Protein AF-A0A0Q5LD13-F1 (afdb_monomer)

Nearest PDB structures (foldseek):
  7woi-assembly2_B  TM=2.933E-01  e=2.209E+00  Corynebacterium glutamicum ATCC 14067
  8voj-assembly1_A  TM=5.655E-01  e=8.500E+00  Homo sapiens
  7to4-assembly1_A  TM=3.061E-01  e=2.209E+00  Severe acute respiratory syndrome coronavirus 2
  8t1o-assembly1_M  TM=1.641E-01  e=1.230E+00  Mus musculus

pLDDT: mean 70.23, std 19.5, range [34.66, 96.56]

Sequence (179 aa):
MPSDRTTRAGLLVGLACLGVVAAGAVLLALRSIGGPVVACPAVAWGTTVVVEVTGAVERVAVVELVPVGAAASSPLPWQGQVDDRSTADGPDIGPWLWPGPAERAPDGTWVISSWGGSSSPDGSFPDEVDVRAWSDGGDVGPILAASRTAGLRFERVGGDAVCGGPGEARVALEVPPAA

Secondary structure (DSSP, 8-state):
----SSSSHHHHHHHHHHHHHHHHHHHHHHHTS------------EEEEEEEEEESGGG--EEEEEETTS---SPPP-----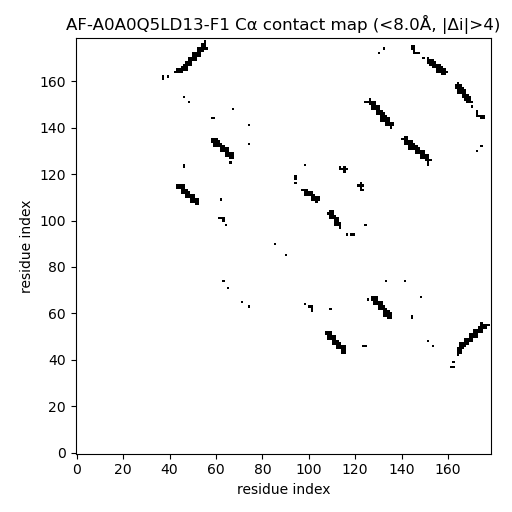-TT--SS-----TT-PSPPPEE-TTS-EEEEEE--TTSSS----SEEEEEEEE--GGG--EEEEEEEEE--PEE-SSBTTTB--EEEEEEEEEPPP-

Solvent-accessible surface area (backbone atoms only — not comparable to full-atom values): 11176 Å² total; per-residue (Å²): 140,85,90,90,79,76,78,69,66,62,60,60,55,57,55,55,57,52,53,55,54,54,52,52,54,52,56,53,56,59,57,72,76,60,69,86,80,81,76,61,74,90,67,77,59,34,39,35,38,39,37,42,57,38,76,45,50,91,52,55,71,45,55,51,70,40,56,68,91,54,84,84,65,78,76,77,80,79,76,67,76,78,61,92,75,61,51,100,68,57,82,85,74,54,101,74,57,78,64,37,75,54,42,77,44,98,87,61,32,33,39,31,48,36,71,54,52,99,82,47,102,70,56,62,80,64,62,40,29,34,40,36,32,26,19,75,46,66,95,80,37,76,37,83,60,33,75,47,78,45,72,56,60,70,42,77,79,45,75,46,96,87,64,44,53,27,32,41,20,76,44,82,45,68,28,66,73,89,130

Structure (mmCIF, N/CA/C/O backbone):
data_AF-A0A0Q5LD13-F1
#
_entry.id   AF-A0A0Q5LD13-F1
#
loop_
_atom_site.group_PDB
_atom_site.id
_atom_site.type_symbol
_atom_site.label_atom_id
_atom_site.label_alt_id
_atom_site.label_comp_id
_atom_site.label_asym_id
_atom_site.label_entity_id
_atom_site.label_seq_id
_atom_site.pdbx_PDB_ins_code
_atom_site.Cartn_x
_atom_site.Cartn_y
_atom_site.Cartn_z
_atom_site.occupancy
_atom_site.B_iso_or_equiv
_atom_site.auth_seq_id
_atom_site.auth_comp_id
_atom_site.auth_asym_id
_atom_site.auth_atom_id
_atom_site.pdbx_PDB_model_num
ATOM 1 N N . MET A 1 1 ? 60.832 3.839 -85.490 1.00 43.62 1 MET A N 1
ATOM 2 C CA . MET A 1 1 ? 60.682 4.444 -84.152 1.00 43.62 1 MET A CA 1
ATOM 3 C C . MET A 1 1 ? 59.417 3.890 -83.510 1.00 43.62 1 MET A C 1
ATOM 5 O O . MET A 1 1 ? 58.337 4.316 -83.900 1.00 43.62 1 MET A O 1
ATOM 9 N N . PRO A 1 2 ? 59.516 2.881 -82.631 1.00 49.34 2 PRO A N 1
ATOM 10 C CA . PRO A 1 2 ? 58.412 2.449 -81.786 1.00 49.34 2 PRO A CA 1
ATOM 11 C C . PRO A 1 2 ? 58.523 3.077 -80.383 1.00 49.34 2 PRO A C 1
ATOM 13 O O . PRO A 1 2 ? 59.578 3.582 -80.014 1.00 49.34 2 PRO A O 1
ATOM 16 N N . SER A 1 3 ? 57.450 2.931 -79.607 1.00 51.12 3 SER A N 1
ATOM 17 C CA . SER A 1 3 ? 57.336 3.112 -78.149 1.00 51.12 3 SER A CA 1
ATOM 18 C C . SER A 1 3 ? 56.609 4.369 -77.672 1.00 51.12 3 SER A C 1
ATOM 20 O O . SER A 1 3 ? 57.064 5.488 -77.868 1.00 51.12 3 SER A O 1
ATOM 22 N N . ASP A 1 4 ? 55.456 4.103 -77.047 1.00 51.66 4 ASP A N 1
ATOM 23 C CA . ASP A 1 4 ? 54.963 4.665 -75.775 1.00 51.66 4 ASP A CA 1
ATOM 24 C C . ASP A 1 4 ? 53.458 4.939 -75.805 1.00 51.66 4 ASP A C 1
ATOM 26 O O . ASP A 1 4 ? 52.985 6.066 -75.935 1.00 51.66 4 ASP A O 1
ATOM 30 N N . ARG A 1 5 ? 52.666 3.870 -75.653 1.00 52.44 5 ARG A N 1
ATOM 31 C CA . ARG A 1 5 ? 51.235 3.978 -75.304 1.00 52.44 5 ARG A CA 1
ATOM 32 C C . ARG A 1 5 ? 50.798 3.095 -74.134 1.00 52.44 5 ARG A C 1
ATOM 34 O O . ARG A 1 5 ? 49.636 3.143 -73.748 1.00 52.44 5 ARG A O 1
ATOM 41 N N . THR A 1 6 ? 51.694 2.328 -73.522 1.00 54.53 6 THR A N 1
ATOM 42 C CA . THR A 1 6 ? 51.313 1.266 -72.575 1.00 54.53 6 THR A CA 1
ATOM 43 C C . THR A 1 6 ? 51.236 1.702 -71.107 1.00 54.53 6 THR A C 1
ATOM 45 O O . THR A 1 6 ? 50.710 0.961 -70.284 1.00 54.53 6 THR A O 1
ATOM 48 N N . THR A 1 7 ? 51.677 2.909 -70.747 1.00 52.78 7 THR A N 1
ATOM 49 C CA . THR A 1 7 ? 51.874 3.286 -69.330 1.00 52.78 7 THR A CA 1
ATOM 50 C C . THR A 1 7 ? 50.660 3.934 -68.652 1.00 52.78 7 THR A C 1
ATOM 52 O O . THR A 1 7 ? 50.640 4.067 -67.433 1.00 52.78 7 THR A O 1
ATOM 55 N N . ARG A 1 8 ? 49.618 4.335 -69.395 1.00 50.09 8 ARG A N 1
ATOM 56 C CA . ARG A 1 8 ? 48.460 5.052 -68.811 1.00 50.09 8 ARG A CA 1
ATOM 57 C C . ARG A 1 8 ? 47.319 4.149 -68.330 1.00 50.09 8 ARG A C 1
ATOM 59 O O . ARG A 1 8 ? 46.508 4.595 -67.526 1.00 50.09 8 ARG A O 1
ATOM 66 N N . ALA A 1 9 ? 47.267 2.890 -68.766 1.00 48.16 9 ALA A N 1
ATOM 67 C CA . ALA A 1 9 ? 46.187 1.971 -68.391 1.00 48.16 9 ALA A CA 1
ATOM 68 C C . ALA A 1 9 ? 46.338 1.397 -66.966 1.00 48.16 9 ALA A C 1
ATOM 70 O O . ALA A 1 9 ? 45.338 1.162 -66.296 1.00 48.16 9 ALA A O 1
ATOM 71 N N . GLY A 1 10 ? 47.568 1.226 -66.465 1.00 42.16 10 GLY A N 1
ATOM 72 C CA . GLY A 1 10 ? 47.809 0.652 -65.131 1.00 42.16 10 GLY A CA 1
ATOM 73 C C . GLY A 1 10 ? 47.454 1.583 -63.963 1.00 42.16 10 GLY A C 1
ATOM 74 O O . GLY A 1 10 ? 47.028 1.115 -62.910 1.00 42.16 10 GLY A O 1
ATOM 75 N N . LEU A 1 11 ? 47.571 2.903 -64.151 1.00 44.84 11 LEU A N 1
ATOM 76 C CA . LEU A 1 11 ? 47.363 3.880 -63.074 1.00 44.84 11 LEU A CA 1
ATOM 77 C C . LEU A 1 11 ? 45.875 4.066 -62.718 1.00 44.84 11 LEU A C 1
ATOM 79 O O . LEU A 1 11 ? 45.535 4.274 -61.556 1.00 44.84 11 LEU A O 1
ATOM 83 N N . LEU A 1 12 ? 44.980 3.953 -63.705 1.00 45.00 12 LEU A N 1
ATOM 84 C CA . LEU A 1 12 ? 43.535 4.117 -63.499 1.00 45.00 12 LEU A CA 1
ATOM 85 C C . LEU A 1 12 ? 42.895 2.903 -62.805 1.00 45.00 12 LEU A C 1
ATOM 87 O O . LEU A 1 12 ? 41.961 3.071 -62.025 1.00 45.00 12 LEU A O 1
ATOM 91 N N . VAL A 1 13 ? 43.428 1.695 -63.019 1.00 48.09 13 VAL A N 1
ATOM 92 C CA . VAL A 1 13 ? 42.934 0.470 -62.361 1.00 48.09 13 VAL A CA 1
ATOM 93 C C . VAL A 1 13 ? 43.368 0.411 -60.888 1.00 48.09 13 VAL A C 1
ATOM 95 O O . VAL A 1 13 ? 42.582 0.007 -60.034 1.00 48.09 13 VAL A O 1
ATOM 98 N N . GLY A 1 14 ? 44.574 0.889 -60.556 1.00 42.31 14 GLY A N 1
ATOM 99 C CA . GLY A 1 14 ? 45.054 0.951 -59.167 1.00 42.31 14 GLY A CA 1
ATOM 100 C C . GLY A 1 14 ? 44.259 1.916 -58.274 1.00 42.31 14 GLY A C 1
ATOM 101 O O . GLY A 1 14 ? 43.987 1.600 -57.116 1.00 42.31 14 GLY A O 1
ATOM 102 N N . LEU A 1 15 ? 43.825 3.060 -58.817 1.00 48.09 15 LEU A N 1
ATOM 103 C CA . LEU A 1 15 ? 43.019 4.053 -58.088 1.00 48.09 15 LEU A CA 1
ATOM 104 C C . LEU A 1 15 ? 41.576 3.588 -57.832 1.00 48.09 15 LEU A C 1
ATOM 106 O O . LEU A 1 15 ? 41.020 3.882 -56.774 1.00 48.09 15 LEU A O 1
ATOM 110 N N . ALA A 1 16 ? 40.987 2.818 -58.751 1.00 49.03 16 ALA A N 1
ATOM 111 C CA . ALA A 1 16 ? 39.644 2.267 -58.578 1.00 49.03 16 ALA A CA 1
ATOM 112 C C . ALA A 1 16 ? 39.588 1.190 -57.475 1.00 49.03 16 ALA A C 1
ATOM 114 O O . ALA A 1 16 ? 38.651 1.178 -56.677 1.00 49.03 16 ALA A O 1
ATOM 115 N N . CYS A 1 17 ? 40.608 0.332 -57.365 1.00 46.09 17 CYS A N 1
ATOM 116 C CA . CYS A 1 17 ? 40.662 -0.695 -56.318 1.00 46.09 17 CYS A CA 1
ATOM 117 C C . CYS A 1 17 ? 40.873 -0.110 -54.909 1.00 46.09 17 CYS A C 1
ATOM 119 O O . CYS A 1 17 ? 40.309 -0.631 -53.947 1.00 46.09 17 CYS A O 1
ATOM 121 N N . LEU A 1 18 ? 41.629 0.988 -54.768 1.00 47.66 18 LEU A N 1
ATOM 122 C CA . LEU A 1 18 ? 41.853 1.627 -53.463 1.00 47.66 18 LEU A CA 1
ATOM 123 C C . LEU A 1 18 ? 40.584 2.309 -52.914 1.00 47.66 18 LEU A C 1
ATOM 125 O O . LEU A 1 18 ? 40.318 2.246 -51.713 1.00 47.66 18 LEU A O 1
ATOM 129 N N . GLY A 1 19 ? 39.777 2.921 -53.789 1.00 49.12 19 GLY A N 1
ATOM 130 C CA . GLY A 1 19 ? 38.530 3.590 -53.403 1.00 49.12 19 GLY A CA 1
ATOM 131 C C . GLY A 1 19 ? 37.459 2.633 -52.866 1.00 49.12 19 GLY A C 1
ATOM 132 O O . GLY A 1 19 ? 36.764 2.961 -51.905 1.00 49.12 19 GLY A O 1
ATOM 133 N N . VAL A 1 20 ? 37.359 1.425 -53.432 1.00 55.38 20 VAL A N 1
ATOM 134 C CA . VAL A 1 20 ? 36.367 0.416 -53.015 1.00 55.38 20 VAL A CA 1
ATOM 135 C C . VAL A 1 20 ? 36.711 -0.188 -51.648 1.00 55.38 20 VAL A C 1
ATOM 137 O O . VAL A 1 20 ? 35.820 -0.386 -50.822 1.00 55.38 20 VAL A O 1
ATOM 140 N N . VAL A 1 21 ? 37.997 -0.420 -51.362 1.00 55.62 21 VAL A N 1
ATOM 141 C CA . VAL A 1 21 ? 38.442 -0.956 -50.061 1.00 55.62 21 VAL A CA 1
ATOM 142 C C . VAL A 1 21 ? 38.276 0.082 -48.945 1.00 55.62 21 VAL A C 1
ATOM 144 O O . VAL A 1 21 ? 37.800 -0.257 -47.861 1.00 55.62 21 VAL A O 1
ATOM 147 N N . ALA A 1 22 ? 38.587 1.355 -49.214 1.00 55.12 22 ALA A N 1
ATOM 148 C CA . ALA A 1 22 ? 38.390 2.435 -48.247 1.00 55.12 22 ALA A CA 1
ATOM 149 C C . ALA A 1 22 ? 36.899 2.668 -47.929 1.00 55.12 22 ALA A C 1
ATOM 151 O O . ALA A 1 22 ? 36.535 2.813 -46.762 1.00 55.12 22 ALA A O 1
ATOM 152 N N . ALA A 1 23 ? 36.018 2.627 -48.937 1.00 56.03 23 ALA A N 1
ATOM 153 C CA . ALA A 1 23 ? 34.573 2.753 -48.732 1.00 56.03 23 ALA A CA 1
ATOM 154 C C . ALA A 1 23 ? 33.980 1.565 -47.946 1.00 56.03 23 ALA A C 1
ATOM 156 O O . ALA A 1 23 ? 33.131 1.762 -47.076 1.00 56.03 23 ALA A O 1
ATOM 157 N N . GLY A 1 24 ? 34.462 0.342 -48.196 1.00 56.41 24 GLY A N 1
ATOM 158 C CA . GLY A 1 24 ? 34.051 -0.852 -47.451 1.00 56.41 24 GLY A CA 1
ATOM 159 C C . GLY A 1 24 ? 34.444 -0.807 -45.971 1.00 56.41 24 GLY A C 1
ATOM 160 O O . GLY A 1 24 ? 33.627 -1.136 -45.111 1.00 56.41 24 GLY A O 1
ATOM 161 N N . ALA A 1 25 ? 35.656 -0.339 -45.656 1.00 56.72 25 ALA A N 1
ATOM 162 C CA . ALA A 1 25 ? 36.125 -0.197 -44.276 1.00 56.72 25 ALA A CA 1
ATOM 163 C C . ALA A 1 25 ? 35.346 0.878 -43.495 1.00 56.72 25 ALA A C 1
ATOM 165 O O . ALA A 1 25 ? 35.007 0.667 -42.331 1.00 56.72 25 ALA A O 1
ATOM 166 N N . VAL A 1 26 ? 34.994 1.996 -44.141 1.00 56.50 26 VAL A N 1
ATOM 167 C CA . VAL A 1 26 ? 34.177 3.058 -43.528 1.00 56.50 26 VAL A CA 1
ATOM 168 C C . VAL A 1 26 ? 32.746 2.577 -43.261 1.00 56.50 26 VAL A C 1
ATOM 170 O O . VAL A 1 26 ? 32.208 2.833 -42.187 1.00 56.50 26 VAL A O 1
ATOM 173 N N . LEU A 1 27 ? 32.138 1.815 -44.177 1.00 55.47 27 LEU A N 1
ATOM 174 C CA . LEU A 1 27 ? 30.801 1.245 -43.968 1.00 55.47 27 LEU A CA 1
ATOM 175 C C . LEU A 1 27 ? 30.775 0.159 -42.876 1.00 55.47 27 LEU A C 1
ATOM 177 O O . LEU A 1 27 ? 29.791 0.065 -42.140 1.00 55.47 27 LEU A O 1
ATOM 181 N N . LEU A 1 28 ? 31.851 -0.624 -42.720 1.00 55.22 28 LEU A N 1
ATOM 182 C CA . LEU A 1 28 ? 31.981 -1.571 -41.606 1.00 55.22 28 LEU A CA 1
ATOM 183 C C . LEU A 1 28 ? 32.176 -0.851 -40.260 1.00 55.22 28 LEU A C 1
ATOM 185 O O . LEU A 1 28 ? 31.556 -1.240 -39.273 1.00 55.22 28 LEU A O 1
ATOM 189 N N . ALA A 1 29 ? 32.975 0.221 -40.228 1.00 55.66 29 ALA A N 1
ATOM 190 C CA . ALA A 1 29 ? 33.197 1.031 -39.028 1.00 55.66 29 ALA A CA 1
ATOM 191 C C . ALA A 1 29 ? 31.936 1.803 -38.589 1.00 55.66 29 ALA A C 1
ATOM 193 O O . ALA A 1 29 ? 31.691 1.974 -37.395 1.00 55.66 29 ALA A O 1
ATOM 194 N N . LEU A 1 30 ? 31.083 2.212 -39.534 1.00 53.84 30 LEU A N 1
ATOM 195 C CA . LEU A 1 30 ? 29.798 2.852 -39.230 1.00 53.84 30 LEU A CA 1
ATOM 196 C C . LEU A 1 30 ? 28.768 1.873 -38.640 1.00 53.84 30 LEU A C 1
ATOM 198 O O . LEU A 1 30 ? 27.926 2.290 -37.848 1.00 53.84 30 LEU A O 1
ATOM 202 N N . ARG A 1 31 ? 28.855 0.567 -38.942 1.00 52.56 31 ARG A N 1
ATOM 203 C CA . ARG A 1 31 ? 28.013 -0.457 -38.292 1.00 52.56 31 ARG A CA 1
ATOM 204 C C . ARG A 1 31 ? 28.420 -0.769 -36.850 1.00 52.56 31 ARG A C 1
ATOM 206 O O . ARG A 1 31 ? 27.579 -1.247 -36.100 1.00 52.56 31 ARG A O 1
ATOM 213 N N . SER A 1 32 ? 29.661 -0.498 -36.444 1.00 53.41 32 SER A N 1
ATOM 214 C CA . SER A 1 32 ? 30.124 -0.781 -35.074 1.00 53.41 32 SER A CA 1
ATOM 215 C C . SER A 1 32 ? 29.749 0.277 -34.032 1.00 53.41 32 SER A C 1
ATOM 217 O O . SER A 1 32 ? 29.944 0.038 -32.846 1.00 53.41 32 SER A O 1
ATOM 219 N N . ILE A 1 33 ? 29.210 1.431 -34.443 1.00 57.28 33 ILE A N 1
ATOM 220 C CA . ILE A 1 33 ? 28.875 2.530 -33.515 1.00 57.28 33 ILE A CA 1
ATOM 221 C C . ILE A 1 33 ? 27.394 2.486 -33.088 1.00 57.28 33 ILE A C 1
ATOM 223 O O . ILE A 1 33 ? 27.017 3.091 -32.090 1.00 57.28 33 ILE A O 1
ATOM 227 N N . GLY A 1 34 ? 26.553 1.718 -33.788 1.00 51.09 34 GLY A N 1
ATOM 228 C CA . GLY A 1 34 ? 25.135 1.551 -33.467 1.00 51.09 34 GLY A CA 1
ATOM 229 C C . GLY A 1 34 ? 24.804 0.110 -33.105 1.00 51.09 34 GLY A C 1
ATOM 230 O O . GLY A 1 34 ? 24.336 -0.644 -33.957 1.00 51.09 34 GLY A O 1
ATOM 231 N N . GLY A 1 35 ? 25.025 -0.279 -31.847 1.00 60.38 35 GLY A N 1
ATOM 232 C CA . GLY A 1 35 ? 24.341 -1.452 -31.294 1.00 60.38 35 GLY A CA 1
ATOM 233 C C . GLY A 1 35 ? 22.816 -1.271 -31.382 1.00 60.38 35 GLY A C 1
ATOM 234 O O . GLY A 1 35 ? 22.350 -0.138 -31.538 1.00 60.38 35 GLY A O 1
ATOM 235 N N . PRO A 1 36 ? 22.017 -2.351 -31.315 1.00 66.25 36 PRO A N 1
ATOM 236 C CA . PRO A 1 36 ? 20.565 -2.220 -31.308 1.00 66.25 36 PRO A CA 1
ATOM 237 C C . PRO A 1 36 ? 20.155 -1.301 -30.153 1.00 66.25 36 PRO A C 1
ATOM 239 O O . PRO A 1 36 ? 20.408 -1.606 -28.988 1.00 66.25 36 PRO A O 1
ATOM 242 N N . VAL A 1 37 ? 19.558 -0.154 -30.481 1.00 65.19 37 VAL A N 1
ATOM 243 C CA . VAL A 1 37 ? 18.968 0.737 -29.483 1.00 65.19 37 VAL A CA 1
ATOM 244 C C . VAL A 1 37 ? 17.747 0.007 -28.951 1.00 65.19 37 VAL A C 1
ATOM 246 O O . VAL A 1 37 ? 16.743 -0.125 -29.652 1.00 65.19 37 VAL A O 1
ATOM 249 N N . VAL A 1 38 ? 17.850 -0.527 -27.738 1.00 68.44 38 VAL A N 1
ATOM 250 C CA . VAL A 1 38 ? 16.695 -1.112 -27.064 1.00 68.44 38 VAL A CA 1
ATOM 251 C C . VAL A 1 38 ? 15.835 0.051 -26.593 1.00 68.44 38 VAL A C 1
ATOM 253 O O . VAL A 1 38 ? 16.094 0.671 -25.566 1.00 68.44 38 VAL A O 1
ATOM 256 N N . ALA A 1 39 ? 14.849 0.407 -27.413 1.00 68.81 39 ALA A N 1
ATOM 257 C CA . ALA A 1 39 ? 13.814 1.346 -27.029 1.00 68.81 39 ALA A CA 1
ATOM 258 C C . ALA A 1 39 ? 12.865 0.622 -26.073 1.00 68.81 39 ALA A C 1
ATOM 260 O O . ALA A 1 39 ? 11.982 -0.120 -26.503 1.00 68.81 39 ALA A O 1
ATOM 261 N N . CYS A 1 40 ? 13.076 0.810 -24.774 1.00 71.31 40 CYS A N 1
ATOM 262 C CA . CYS A 1 40 ? 12.124 0.353 -23.779 1.00 71.31 40 CYS A CA 1
ATOM 263 C C . CYS A 1 40 ? 10.856 1.198 -23.924 1.00 71.31 40 CYS A C 1
ATOM 265 O O . CYS A 1 40 ? 10.947 2.427 -23.829 1.00 71.31 40 CYS A O 1
ATOM 267 N N . PRO A 1 41 ? 9.686 0.593 -24.200 1.00 65.00 41 PRO A N 1
ATOM 268 C CA . PRO A 1 41 ? 8.443 1.345 -24.162 1.00 65.00 41 PRO A CA 1
ATOM 269 C C . PRO A 1 41 ? 8.331 2.008 -22.787 1.00 65.00 41 PRO A C 1
ATOM 271 O O . PRO A 1 41 ? 8.750 1.425 -21.786 1.00 65.00 41 PRO A O 1
ATOM 274 N N . ALA A 1 42 ? 7.789 3.226 -22.738 1.00 58.06 42 ALA A N 1
ATOM 275 C CA . ALA A 1 42 ? 7.514 3.947 -21.497 1.00 58.06 42 ALA A CA 1
ATOM 276 C C . ALA A 1 42 ? 6.360 3.268 -20.733 1.00 58.06 42 ALA A C 1
ATOM 278 O O . ALA A 1 42 ? 5.287 3.832 -20.549 1.00 58.06 42 ALA A O 1
ATOM 279 N N . VAL A 1 43 ? 6.550 2.008 -20.352 1.00 55.31 43 VAL A N 1
ATOM 280 C CA . VAL A 1 43 ? 5.711 1.312 -19.388 1.00 55.31 43 VAL A CA 1
ATOM 281 C C . VAL A 1 43 ? 6.065 1.930 -18.050 1.00 55.31 43 VAL A C 1
ATOM 283 O O . VAL A 1 43 ? 7.233 1.942 -17.677 1.00 55.31 43 VAL A O 1
ATOM 286 N N . ALA A 1 44 ? 5.083 2.522 -17.382 1.00 54.44 44 ALA A N 1
ATOM 287 C CA . ALA A 1 44 ? 5.293 3.232 -16.133 1.00 54.44 44 ALA A CA 1
ATOM 288 C C . ALA A 1 44 ? 6.013 2.339 -15.104 1.00 54.44 44 ALA A C 1
ATOM 290 O O . ALA A 1 44 ? 5.601 1.212 -14.825 1.00 54.44 44 ALA A O 1
ATOM 291 N N . TRP A 1 45 ? 7.117 2.854 -14.564 1.00 67.25 45 TRP A N 1
ATOM 292 C CA . TRP A 1 45 ? 7.985 2.178 -13.602 1.00 67.25 45 TRP A CA 1
ATOM 293 C C . TRP A 1 45 ? 7.427 2.440 -12.203 1.00 67.25 45 TRP A C 1
ATOM 295 O O . TRP A 1 45 ? 7.976 3.220 -11.428 1.00 67.25 45 TRP A O 1
ATOM 305 N N . GLY A 1 46 ? 6.251 1.877 -11.935 1.00 73.81 46 GLY A N 1
ATOM 306 C CA . GLY A 1 46 ? 5.621 1.940 -10.623 1.00 73.81 46 GLY A CA 1
ATOM 307 C C . GLY A 1 46 ? 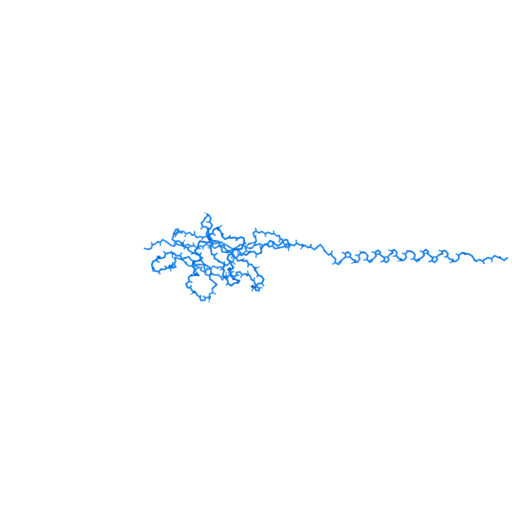6.206 0.883 -9.693 1.00 73.81 46 GLY A C 1
ATOM 308 O O . GLY A 1 46 ? 6.460 -0.250 -10.113 1.00 73.81 46 GLY A O 1
ATOM 309 N N . THR A 1 47 ? 6.412 1.247 -8.432 1.00 80.12 47 THR A N 1
ATOM 310 C CA . THR A 1 47 ? 6.561 0.260 -7.359 1.00 80.12 47 THR A CA 1
ATOM 311 C C . THR A 1 47 ? 5.273 0.218 -6.560 1.00 80.12 47 THR A C 1
ATOM 313 O O . THR A 1 47 ? 4.647 1.249 -6.318 1.00 80.12 47 THR A O 1
ATOM 316 N N . THR A 1 48 ? 4.863 -0.979 -6.168 1.00 86.81 48 THR A N 1
ATOM 317 C CA . THR A 1 48 ? 3.600 -1.190 -5.469 1.00 86.81 48 THR A CA 1
ATOM 318 C C . THR A 1 48 ? 3.847 -1.983 -4.199 1.00 86.81 48 THR A C 1
ATOM 320 O O . THR A 1 48 ? 4.566 -2.980 -4.201 1.00 86.81 48 THR A O 1
ATOM 323 N N . VAL A 1 49 ? 3.241 -1.548 -3.101 1.00 90.44 49 VAL A N 1
ATOM 324 C CA . VAL A 1 49 ? 3.160 -2.319 -1.864 1.00 90.44 49 VAL A CA 1
ATOM 325 C C . VAL A 1 49 ? 1.733 -2.821 -1.719 1.00 90.44 49 VAL A C 1
ATOM 327 O O . VAL A 1 49 ? 0.790 -2.034 -1.671 1.00 90.44 49 VAL A O 1
ATOM 330 N N . VAL A 1 50 ? 1.581 -4.137 -1.651 1.00 93.94 50 VAL A N 1
ATOM 331 C CA . VAL A 1 50 ? 0.308 -4.803 -1.390 1.00 93.94 50 VAL A CA 1
ATOM 332 C C . VAL A 1 50 ? 0.275 -5.201 0.080 1.00 93.94 50 VAL A C 1
ATOM 334 O O . VAL A 1 50 ? 1.100 -5.987 0.549 1.00 93.94 50 VAL A O 1
ATOM 337 N N . VAL A 1 51 ? -0.683 -4.651 0.815 1.00 95.50 51 VAL A N 1
ATOM 338 C CA . VAL A 1 51 ? -0.928 -4.955 2.219 1.00 95.50 51 VAL A CA 1
ATOM 339 C C . VAL A 1 51 ? -2.115 -5.907 2.321 1.00 95.50 51 VAL A C 1
ATOM 341 O O . VAL A 1 51 ? -3.259 -5.552 2.037 1.00 95.50 51 VAL A O 1
ATOM 344 N N . GLU A 1 52 ? -1.840 -7.133 2.743 1.00 96.56 52 GLU A N 1
ATOM 345 C CA . GLU A 1 52 ? -2.854 -8.123 3.074 1.00 96.56 52 GLU A CA 1
ATOM 346 C C . GLU A 1 52 ? -3.308 -7.900 4.515 1.00 96.56 52 GLU A C 1
ATOM 348 O O . GLU A 1 52 ? -2.545 -8.104 5.464 1.00 96.56 52 GLU A O 1
ATOM 353 N N . VAL A 1 53 ? -4.550 -7.449 4.680 1.00 94.62 53 VAL A N 1
ATOM 354 C CA . VAL A 1 53 ? -5.126 -7.200 6.000 1.00 94.62 53 VAL A CA 1
ATOM 355 C C . VAL A 1 53 ? -6.024 -8.367 6.388 1.00 94.62 53 VAL A C 1
ATOM 357 O O . VAL A 1 53 ? -6.892 -8.770 5.619 1.00 94.62 53 VAL A O 1
ATOM 360 N N . THR A 1 54 ? -5.822 -8.907 7.587 1.00 94.81 54 THR A N 1
ATOM 361 C CA . THR A 1 54 ? -6.572 -10.055 8.123 1.00 94.81 54 THR A CA 1
ATOM 362 C C . THR A 1 54 ? -7.182 -9.728 9.488 1.00 94.81 54 THR A C 1
ATOM 364 O O . THR A 1 54 ? -6.855 -8.708 10.093 1.00 94.81 54 THR A O 1
ATOM 367 N N . GLY A 1 55 ? -8.093 -10.574 9.979 1.00 93.56 55 GLY A N 1
ATOM 368 C CA . GLY A 1 55 ? -8.802 -10.350 11.244 1.00 93.56 55 GLY A CA 1
ATOM 369 C C . GLY A 1 55 ? -10.050 -9.484 11.062 1.00 93.56 55 GLY A C 1
ATOM 370 O O . GLY A 1 55 ? -10.878 -9.784 10.204 1.00 93.56 55 GLY A O 1
ATOM 371 N N . ALA A 1 56 ? -10.198 -8.427 11.865 1.00 92.25 56 ALA A N 1
ATOM 372 C CA . ALA A 1 56 ? -11.364 -7.532 11.838 1.00 92.25 56 ALA A CA 1
ATOM 373 C C . ALA A 1 56 ? -11.287 -6.489 10.700 1.00 92.25 56 ALA A C 1
ATOM 375 O O . ALA A 1 56 ? -11.236 -5.276 10.933 1.00 92.25 56 ALA A O 1
ATOM 376 N N . VAL A 1 57 ? -11.217 -6.977 9.459 1.00 91.06 57 VAL A N 1
ATOM 377 C CA . VAL A 1 57 ? -10.986 -6.191 8.233 1.00 91.06 57 VAL A CA 1
ATOM 378 C C . VAL A 1 57 ? -12.089 -5.174 7.943 1.00 91.06 57 VAL A C 1
ATOM 380 O O . VAL A 1 57 ? -11.823 -4.117 7.383 1.00 91.06 57 VAL A O 1
ATOM 383 N N . GLU A 1 58 ? -13.324 -5.462 8.347 1.00 89.62 58 GLU A N 1
ATOM 384 C CA . GLU A 1 58 ? -14.496 -4.598 8.187 1.00 89.62 58 GLU A CA 1
ATOM 385 C C . GLU A 1 58 ? -14.397 -3.287 8.969 1.00 89.62 58 GLU A C 1
ATOM 387 O O . GLU A 1 58 ? -15.129 -2.342 8.686 1.00 89.62 58 GLU A O 1
ATOM 392 N N . ARG A 1 59 ? -13.483 -3.218 9.942 1.00 88.50 59 ARG A N 1
ATOM 393 C CA . ARG A 1 59 ? -13.230 -2.015 10.739 1.00 88.50 59 ARG A CA 1
ATOM 394 C C . ARG A 1 59 ? -12.164 -1.118 10.128 1.00 88.50 59 ARG A C 1
ATOM 396 O O . ARG A 1 59 ? -11.947 -0.024 10.633 1.00 88.50 59 ARG A O 1
ATOM 403 N N . VAL A 1 60 ? -11.472 -1.576 9.089 1.00 91.56 60 VAL A N 1
ATOM 404 C CA . VAL A 1 60 ? -10.364 -0.845 8.476 1.00 9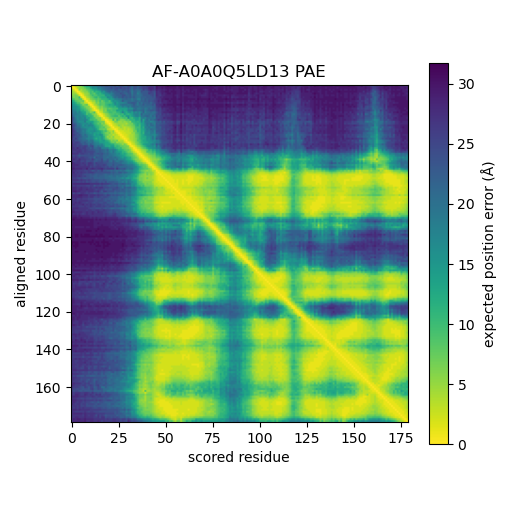1.56 60 VAL A CA 1
ATOM 405 C C . VAL A 1 60 ? -10.921 0.127 7.449 1.00 91.56 60 VAL A C 1
ATOM 407 O O . VAL A 1 60 ? -11.442 -0.275 6.412 1.00 91.56 60 VAL A O 1
ATOM 410 N N . ALA A 1 61 ? -10.791 1.414 7.746 1.00 90.31 61 ALA A N 1
ATOM 411 C CA . ALA A 1 61 ? -11.177 2.503 6.864 1.00 90.31 61 ALA A CA 1
ATOM 412 C C . ALA A 1 61 ? -10.026 2.945 5.951 1.00 90.31 61 ALA A C 1
ATOM 414 O O . ALA A 1 61 ? -10.277 3.357 4.822 1.00 90.31 61 ALA A O 1
ATOM 415 N N . VAL A 1 62 ? -8.778 2.879 6.432 1.00 89.69 62 VAL A N 1
ATOM 416 C CA . VAL A 1 62 ? -7.575 3.308 5.699 1.00 89.69 62 VAL A CA 1
ATOM 417 C C . VAL A 1 62 ? -6.380 2.451 6.105 1.00 89.69 62 VAL A C 1
ATOM 419 O O . VAL A 1 62 ? -6.227 2.111 7.279 1.00 89.69 62 VAL A O 1
ATOM 422 N N . VAL A 1 63 ? -5.501 2.162 5.147 1.00 91.19 63 VAL A N 1
ATOM 423 C CA . VAL A 1 63 ? -4.139 1.682 5.404 1.00 91.19 63 VAL A CA 1
ATOM 424 C C . VAL A 1 63 ? -3.144 2.760 4.982 1.00 91.19 63 VAL A C 1
ATOM 426 O O . VAL A 1 63 ? -3.344 3.423 3.972 1.00 91.19 63 VAL A O 1
ATOM 429 N N . GLU A 1 64 ? -2.075 2.954 5.746 1.00 88.94 64 GLU A N 1
ATOM 430 C CA . GLU A 1 64 ? -0.976 3.853 5.384 1.00 88.94 64 GLU A CA 1
ATOM 431 C C . GLU A 1 64 ? 0.382 3.176 5.587 1.00 88.94 64 GLU A C 1
ATOM 433 O O . GLU A 1 64 ? 0.523 2.241 6.384 1.00 88.94 64 GLU A O 1
ATOM 438 N N . LEU A 1 65 ? 1.391 3.685 4.878 1.00 87.44 65 LEU A N 1
ATOM 439 C CA . LEU A 1 65 ? 2.792 3.323 5.067 1.00 87.44 65 LEU A CA 1
ATOM 440 C C . LEU A 1 65 ? 3.552 4.561 5.518 1.00 87.44 65 LEU A C 1
ATOM 442 O O . LEU A 1 65 ? 3.529 5.594 4.850 1.00 87.44 65 LEU A O 1
ATOM 446 N N . VAL A 1 66 ? 4.255 4.440 6.635 1.00 86.19 66 VAL A N 1
ATOM 447 C CA . VAL A 1 66 ? 5.059 5.519 7.204 1.00 86.19 66 VAL A CA 1
ATOM 448 C C . VAL A 1 66 ? 6.513 5.057 7.246 1.00 86.19 66 VAL A C 1
ATOM 450 O O . VAL A 1 66 ? 6.774 3.972 7.759 1.00 86.19 66 VAL A O 1
ATOM 453 N N . PRO A 1 67 ? 7.487 5.824 6.728 1.00 84.75 67 PRO A N 1
ATOM 454 C CA . PRO A 1 67 ? 8.893 5.466 6.885 1.00 84.75 67 PRO A CA 1
ATOM 455 C C . PRO A 1 67 ? 9.258 5.327 8.3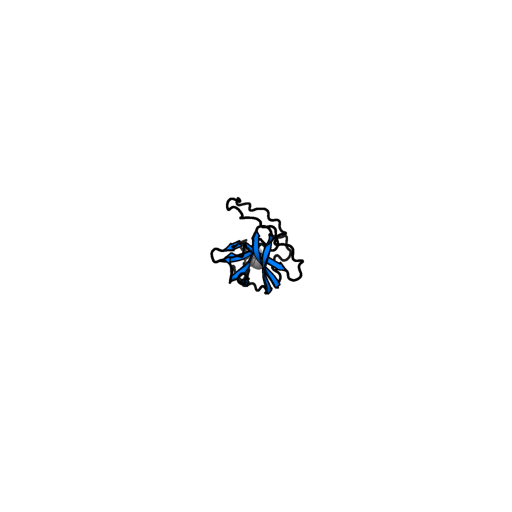67 1.00 84.75 67 PRO A C 1
ATOM 457 O O . PRO A 1 67 ? 8.858 6.156 9.189 1.00 84.75 67 PRO A O 1
ATOM 460 N N . VAL A 1 68 ? 10.033 4.301 8.717 1.00 84.44 68 VAL A N 1
ATOM 461 C CA . VAL A 1 68 ? 10.476 4.109 10.105 1.00 84.44 68 VAL A CA 1
ATOM 462 C C . VAL A 1 68 ? 11.259 5.335 10.577 1.00 84.44 68 VAL A C 1
ATOM 464 O O . VAL A 1 68 ? 12.156 5.826 9.895 1.00 84.44 68 VAL A O 1
ATOM 467 N N . GLY A 1 69 ? 10.904 5.852 11.755 1.00 77.06 69 GLY A N 1
ATOM 468 C CA . GLY A 1 69 ? 11.529 7.046 12.331 1.00 77.06 69 GLY A CA 1
ATOM 469 C C . GLY A 1 69 ? 11.013 8.378 11.775 1.00 77.06 69 GLY A C 1
ATOM 470 O O . GLY A 1 69 ? 11.403 9.428 12.289 1.00 77.06 69 GLY A O 1
ATOM 471 N N . ALA A 1 70 ? 10.113 8.370 10.786 1.00 77.12 70 ALA A N 1
ATOM 472 C CA . ALA A 1 70 ? 9.379 9.572 10.412 1.00 77.12 70 ALA A CA 1
ATOM 473 C C . ALA A 1 70 ? 8.389 9.957 11.522 1.00 77.12 70 ALA A C 1
ATOM 475 O O . ALA A 1 70 ? 7.809 9.103 12.199 1.00 77.12 70 ALA A O 1
ATOM 476 N N . ALA A 1 71 ? 8.182 11.262 11.711 1.00 65.44 71 ALA A N 1
ATOM 477 C CA . ALA A 1 71 ? 7.177 11.750 12.643 1.00 65.44 71 ALA A CA 1
ATOM 478 C C . ALA A 1 71 ? 5.788 11.286 12.177 1.00 65.44 71 ALA A C 1
ATOM 480 O O . ALA A 1 71 ? 5.290 11.712 11.135 1.00 65.44 71 ALA A O 1
ATOM 481 N N . ALA A 1 72 ? 5.175 10.397 12.956 1.00 59.31 72 ALA A N 1
ATOM 482 C CA . ALA A 1 72 ? 3.809 9.951 12.752 1.00 59.31 72 ALA A CA 1
ATOM 483 C C . ALA A 1 72 ? 2.856 11.146 12.894 1.00 59.31 72 ALA A C 1
ATOM 485 O O . ALA A 1 72 ? 2.628 11.629 14.002 1.00 59.31 72 ALA A O 1
ATOM 486 N N . SER A 1 73 ? 2.319 11.632 11.779 1.00 59.47 73 SER A N 1
ATOM 487 C CA . SER A 1 73 ? 1.166 12.535 11.803 1.00 59.47 73 SER A CA 1
ATOM 488 C C . SER A 1 73 ? -0.114 11.703 11.904 1.00 59.47 73 SER A C 1
ATOM 490 O O . SER A 1 73 ? -0.081 10.501 11.633 1.00 59.47 73 SER A O 1
ATOM 492 N N . SER A 1 74 ? -1.239 12.331 12.263 1.00 61.91 74 SER A N 1
ATOM 493 C CA . SER A 1 74 ? -2.576 11.783 11.979 1.00 61.91 74 SER A CA 1
ATOM 494 C C . SER A 1 74 ? -2.632 11.249 10.541 1.00 61.91 74 SER A C 1
ATOM 496 O O . SER A 1 74 ? -1.929 11.817 9.694 1.00 61.91 74 SER A O 1
ATOM 498 N N . PRO A 1 75 ? -3.447 10.213 10.250 1.00 63.44 75 PRO A N 1
ATOM 499 C CA . PRO A 1 75 ? -3.514 9.666 8.902 1.00 63.44 75 PRO A CA 1
ATOM 500 C C . PRO A 1 75 ? -3.767 10.799 7.914 1.00 63.44 75 PRO A C 1
ATOM 502 O O . PRO A 1 75 ? -4.527 11.728 8.225 1.00 63.44 75 PRO A O 1
ATOM 505 N N . LEU A 1 76 ? -3.084 10.751 6.764 1.00 59.34 76 LEU A N 1
ATOM 506 C CA . LEU A 1 76 ? -3.252 11.760 5.717 1.00 59.34 76 LEU A CA 1
ATOM 507 C C . LEU A 1 76 ? -4.754 11.992 5.506 1.00 59.34 76 LEU A C 1
ATOM 509 O O . LEU A 1 76 ? -5.508 11.013 5.480 1.00 59.34 76 LEU A O 1
ATOM 513 N N . PRO A 1 77 ? -5.204 13.262 5.439 1.00 51.91 77 PRO A N 1
ATOM 514 C CA . PRO A 1 77 ? -6.620 13.577 5.410 1.00 51.91 77 PRO A CA 1
ATOM 515 C C . PRO A 1 77 ? -7.269 12.759 4.306 1.00 51.91 77 PRO A C 1
ATOM 517 O O . PRO A 1 77 ? -6.868 12.848 3.147 1.00 51.91 77 PRO A O 1
ATOM 520 N N . TRP A 1 78 ? -8.223 11.933 4.730 1.00 46.09 78 TRP A N 1
ATOM 521 C CA . TRP A 1 78 ? -9.047 11.066 3.909 1.00 46.09 78 TRP A CA 1
ATOM 522 C C . TRP A 1 78 ? -9.458 11.829 2.644 1.00 46.09 78 TRP A C 1
ATOM 524 O O . TRP A 1 78 ? -10.322 12.707 2.695 1.00 46.09 78 TRP A O 1
ATOM 534 N N . GLN A 1 79 ? -8.803 11.554 1.513 1.00 45.75 79 GLN A N 1
ATOM 535 C CA . GLN A 1 79 ? -9.302 12.002 0.221 1.00 45.75 79 GLN A CA 1
ATOM 536 C C . GLN A 1 79 ? -10.426 11.040 -0.102 1.00 45.75 79 GLN A C 1
ATOM 538 O O . GLN A 1 79 ? -10.205 9.962 -0.648 1.00 45.75 79 GLN A O 1
ATOM 543 N N . GLY A 1 80 ? -11.610 11.394 0.396 1.00 38.38 80 GLY A N 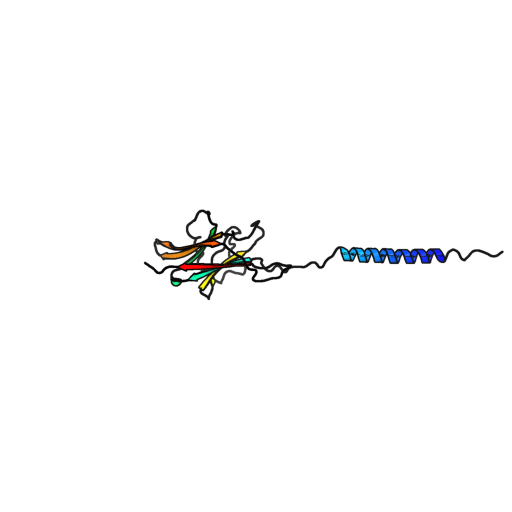1
ATOM 544 C CA . GLY A 1 80 ? -12.816 10.624 0.185 1.00 38.38 80 GLY A CA 1
ATOM 545 C C . GLY A 1 80 ? -12.915 10.212 -1.263 1.00 38.38 80 GLY A C 1
ATOM 546 O O . GLY A 1 80 ? -12.655 11.038 -2.135 1.00 38.38 80 GLY A O 1
ATOM 547 N N . GLN A 1 81 ? -13.224 8.926 -1.443 1.00 41.28 81 GLN A N 1
ATOM 548 C CA . GLN A 1 81 ? -13.775 8.322 -2.644 1.00 41.28 81 GLN A CA 1
ATOM 549 C C . GLN A 1 81 ? -13.490 9.177 -3.874 1.00 41.28 81 GLN A C 1
ATOM 551 O O . GLN A 1 81 ? -14.275 10.069 -4.193 1.00 41.28 81 GLN A O 1
ATOM 556 N N . VAL A 1 82 ? -12.334 8.950 -4.505 1.00 41.66 82 VAL A N 1
ATOM 557 C CA . VAL A 1 82 ? -12.065 9.501 -5.830 1.00 41.66 82 VAL A CA 1
ATOM 558 C C . VAL A 1 82 ? -13.266 9.098 -6.675 1.00 41.66 82 VAL A C 1
ATOM 560 O O . VAL A 1 82 ? -13.423 7.928 -7.012 1.00 41.66 82 VAL A O 1
ATOM 563 N N . ASP A 1 83 ? -14.193 10.028 -6.900 1.00 35.44 83 ASP A N 1
ATOM 564 C CA . ASP A 1 83 ? -15.329 9.764 -7.759 1.00 35.44 83 ASP A CA 1
ATOM 565 C C . ASP A 1 83 ? -14.721 9.358 -9.105 1.00 35.44 83 ASP A C 1
ATOM 567 O O . ASP A 1 83 ? -13.939 10.120 -9.684 1.00 35.44 83 ASP A O 1
ATOM 571 N N . ASP A 1 84 ? -15.103 8.185 -9.623 1.00 41.75 84 ASP A N 1
ATOM 572 C CA . ASP A 1 84 ? -14.717 7.620 -10.935 1.00 41.75 84 ASP A CA 1
ATOM 573 C C . ASP A 1 84 ? -15.068 8.540 -12.136 1.00 41.75 84 ASP A C 1
ATOM 575 O O . ASP A 1 84 ? -15.059 8.138 -13.300 1.00 41.75 84 ASP A O 1
ATOM 579 N N . ARG A 1 85 ? -15.433 9.798 -11.872 1.00 37.03 85 ARG A N 1
ATOM 580 C CA . ARG A 1 85 ? -15.660 10.870 -12.838 1.00 37.03 85 ARG A CA 1
ATOM 581 C C . ARG A 1 85 ? -14.495 11.840 -12.988 1.00 37.03 85 ARG A C 1
ATOM 583 O O . ARG A 1 85 ? -14.626 12.760 -13.796 1.00 37.03 85 ARG A O 1
ATOM 590 N N . SER A 1 86 ? -13.377 11.657 -12.288 1.00 38.50 86 SER A N 1
ATOM 591 C CA . SER A 1 86 ? -12.169 12.399 -12.643 1.00 38.50 86 SER A CA 1
ATOM 592 C C . SER A 1 86 ? -11.717 11.965 -14.033 1.00 38.50 86 SER A C 1
ATOM 594 O O . SER A 1 86 ? -11.405 10.809 -14.301 1.00 38.50 86 SER A O 1
ATOM 596 N N . THR A 1 87 ? -11.793 12.934 -14.935 1.00 37.50 87 THR A N 1
ATOM 597 C CA . THR A 1 87 ? -11.196 12.988 -16.263 1.00 37.50 87 THR A CA 1
ATOM 598 C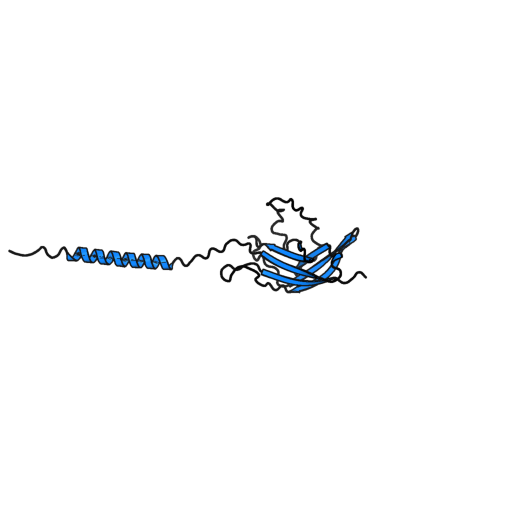 C . THR A 1 87 ? -9.821 12.320 -16.305 1.00 37.50 87 THR A C 1
ATOM 600 O O . THR A 1 87 ? -9.149 12.209 -15.290 1.00 37.50 87 THR A O 1
ATOM 603 N N . ALA A 1 88 ? -9.356 11.929 -17.495 1.00 44.03 88 ALA A N 1
ATOM 604 C CA . ALA A 1 88 ? -7.992 11.426 -17.719 1.00 44.03 88 ALA A CA 1
ATOM 605 C C . ALA A 1 88 ? -6.868 12.336 -17.155 1.00 44.03 88 ALA A C 1
ATOM 607 O O . ALA A 1 88 ? -5.719 11.910 -17.084 1.00 44.03 88 ALA A O 1
ATOM 608 N N . ASP A 1 89 ? -7.216 13.545 -16.718 1.00 41.62 89 ASP A N 1
ATOM 609 C CA . ASP A 1 89 ? -6.489 14.355 -15.750 1.00 41.62 89 ASP A CA 1
ATOM 610 C C . ASP A 1 89 ? -6.988 14.019 -14.328 1.00 41.62 89 ASP A C 1
ATOM 612 O O . ASP A 1 89 ? -7.946 14.624 -13.831 1.00 41.62 89 ASP A O 1
ATOM 616 N N . GLY A 1 90 ? -6.384 13.009 -13.690 1.00 43.09 90 GLY A N 1
ATOM 617 C CA . GLY A 1 90 ? -6.583 12.749 -12.259 1.00 43.09 90 GLY A CA 1
ATOM 618 C C . GLY A 1 90 ? -6.236 13.993 -11.428 1.00 43.09 90 GLY A C 1
ATOM 619 O O . GLY A 1 90 ? -5.579 14.900 -11.950 1.00 43.09 90 GLY A O 1
ATOM 620 N N . PRO A 1 91 ? -6.667 14.087 -10.153 1.00 40.66 91 PRO A N 1
ATOM 621 C CA . PRO A 1 91 ? -6.241 15.193 -9.304 1.00 40.66 91 PRO A CA 1
ATOM 622 C C . PRO A 1 91 ? -4.720 15.302 -9.390 1.00 40.66 91 PRO A C 1
ATOM 624 O O . PRO A 1 91 ? -4.029 14.287 -9.332 1.00 40.66 91 PRO A O 1
ATOM 627 N N . ASP A 1 92 ? -4.215 16.520 -9.567 1.00 41.78 92 ASP A N 1
ATOM 628 C CA . ASP A 1 92 ? -2.791 16.834 -9.488 1.00 41.78 92 ASP A CA 1
ATOM 629 C C . ASP A 1 92 ? -2.381 16.658 -8.013 1.00 41.78 92 ASP A C 1
ATOM 631 O O . ASP A 1 92 ? -2.220 17.607 -7.243 1.00 41.78 92 ASP A O 1
ATOM 635 N N . ILE A 1 93 ? -2.357 15.398 -7.566 1.00 46.25 93 ILE A N 1
ATOM 636 C CA . ILE A 1 93 ? -1.741 14.960 -6.326 1.00 46.25 93 ILE A CA 1
ATOM 637 C C . ILE A 1 93 ? -0.267 15.229 -6.553 1.00 46.25 93 ILE A C 1
ATOM 639 O O . ILE A 1 93 ? 0.437 14.438 -7.175 1.00 46.25 93 ILE A O 1
ATOM 643 N N . GLY A 1 94 ? 0.152 16.431 -6.150 1.00 39.53 94 GLY A N 1
ATOM 644 C CA . GLY A 1 94 ? 1.487 16.930 -6.419 1.00 39.53 94 GLY A CA 1
ATOM 645 C C . GLY A 1 94 ? 2.564 15.904 -6.040 1.00 39.53 94 GLY A C 1
ATOM 646 O O . GLY A 1 94 ? 2.318 15.033 -5.201 1.00 39.53 94 GLY A O 1
ATOM 647 N N . PRO A 1 95 ? 3.779 16.032 -6.599 1.00 43.34 95 PRO A N 1
ATOM 648 C CA . PRO A 1 95 ? 4.874 15.048 -6.530 1.00 43.34 95 PRO A CA 1
ATOM 649 C C . PRO A 1 95 ? 5.418 14.729 -5.119 1.00 43.34 95 PRO A C 1
ATOM 651 O O . PRO A 1 95 ? 6.478 14.125 -4.980 1.00 43.34 95 PRO A O 1
ATOM 654 N N . TRP A 1 96 ? 4.713 15.146 -4.071 1.00 45.06 96 TRP A N 1
ATOM 655 C CA . TRP A 1 96 ? 5.102 15.116 -2.668 1.00 45.06 96 TRP A CA 1
ATOM 656 C C . TRP A 1 96 ? 4.284 14.138 -1.815 1.00 45.06 96 TRP A C 1
ATOM 658 O O . TRP A 1 96 ? 4.622 13.949 -0.651 1.00 45.06 96 TRP A O 1
ATOM 668 N N . LEU A 1 97 ? 3.230 13.509 -2.349 1.00 55.38 97 LEU A N 1
ATOM 669 C CA . LEU A 1 97 ? 2.438 12.508 -1.618 1.00 55.38 97 LEU A CA 1
ATOM 670 C C . LEU A 1 97 ? 3.075 11.123 -1.738 1.00 55.38 97 LEU A C 1
ATOM 672 O O . LEU A 1 97 ? 2.495 10.192 -2.285 1.00 55.38 97 LEU A O 1
ATOM 676 N N . TRP A 1 98 ? 4.316 11.021 -1.268 1.00 59.03 98 TRP A N 1
ATOM 677 C CA . TRP A 1 98 ? 4.968 9.742 -1.057 1.00 59.03 98 TRP A CA 1
ATOM 678 C C . TRP A 1 98 ? 4.652 9.234 0.362 1.00 59.03 98 TRP A C 1
ATOM 680 O O . TRP A 1 98 ? 4.957 9.949 1.322 1.00 59.03 98 TRP A O 1
ATOM 690 N N . PRO A 1 99 ? 4.155 7.994 0.532 1.00 66.62 99 PRO A N 1
ATOM 691 C CA . PRO A 1 99 ? 3.575 7.130 -0.498 1.00 66.62 99 PRO A CA 1
ATOM 692 C C . PRO A 1 99 ? 2.162 7.593 -0.896 1.00 66.62 99 PRO A C 1
ATOM 694 O O . PRO A 1 99 ? 1.516 8.333 -0.151 1.00 66.62 99 PRO A O 1
ATOM 697 N N . GLY A 1 100 ? 1.698 7.159 -2.076 1.00 70.38 100 GLY A N 1
ATOM 698 C CA . GLY A 1 100 ? 0.357 7.480 -2.568 1.00 70.38 100 GLY A CA 1
ATOM 699 C C . GLY A 1 100 ? -0.754 6.959 -1.643 1.00 70.38 100 GLY A C 1
ATOM 700 O O . GLY A 1 100 ? -0.487 6.154 -0.744 1.00 70.38 100 GLY A O 1
ATOM 701 N N . PRO A 1 101 ? -2.009 7.402 -1.838 1.00 75.50 101 PRO A N 1
ATOM 702 C CA . PRO A 1 101 ? -3.129 6.901 -1.048 1.00 75.50 101 PRO A CA 1
ATOM 703 C C . PRO A 1 101 ? -3.290 5.386 -1.231 1.00 75.50 101 PRO A C 1
ATOM 705 O O . PRO A 1 101 ? -3.038 4.847 -2.308 1.00 75.50 101 PRO A O 1
ATOM 708 N N . ALA A 1 102 ? -3.716 4.697 -0.171 1.00 86.50 102 ALA A N 1
ATOM 709 C CA . ALA A 1 102 ? -4.026 3.278 -0.252 1.00 86.50 102 ALA A CA 1
ATOM 710 C C . ALA A 1 102 ? -5.389 3.050 -0.900 1.00 86.50 102 ALA A C 1
ATOM 712 O O . ALA A 1 102 ? -6.397 3.613 -0.474 1.00 86.50 102 ALA A O 1
ATOM 713 N N . GLU A 1 103 ? -5.419 2.162 -1.884 1.00 87.19 103 GLU A N 1
ATOM 714 C CA . GLU A 1 103 ? -6.628 1.750 -2.584 1.00 87.19 103 GLU A CA 1
ATOM 715 C C . GLU A 1 103 ? -7.023 0.344 -2.144 1.00 87.19 103 GLU A C 1
ATOM 717 O O . GLU A 1 103 ? -6.192 -0.562 -2.087 1.00 87.19 103 GLU A O 1
ATOM 722 N N . ARG A 1 104 ? -8.301 0.133 -1.826 1.00 88.81 104 ARG A N 1
ATOM 723 C CA . ARG A 1 104 ? -8.794 -1.193 -1.448 1.00 88.81 104 ARG A CA 1
ATOM 724 C C . ARG A 1 104 ? -9.177 -1.983 -2.696 1.00 88.81 104 ARG A C 1
ATOM 726 O O . ARG A 1 104 ? -10.119 -1.620 -3.397 1.00 88.81 104 ARG A O 1
ATOM 733 N N . ALA A 1 105 ? -8.476 -3.080 -2.947 1.00 87.19 105 ALA A N 1
ATOM 734 C CA . ALA A 1 105 ? -8.765 -3.984 -4.048 1.00 87.19 105 ALA A CA 1
ATOM 735 C C . ALA A 1 105 ? -10.019 -4.845 -3.772 1.00 87.19 105 ALA A C 1
ATOM 737 O O . ALA A 1 105 ? -10.397 -5.054 -2.612 1.00 87.19 105 ALA A O 1
ATOM 738 N N . PRO A 1 106 ? -10.671 -5.396 -4.819 1.00 85.44 106 PRO A N 1
ATOM 739 C CA . PRO A 1 106 ? -11.857 -6.246 -4.663 1.00 85.44 106 PRO A CA 1
ATOM 740 C C . PRO A 1 106 ? -11.628 -7.513 -3.829 1.00 85.44 106 PRO A C 1
ATOM 742 O O . PRO A 1 106 ? -12.571 -8.033 -3.237 1.00 85.44 106 PRO A O 1
ATOM 745 N N . ASP A 1 107 ? -10.391 -8.009 -3.783 1.00 84.12 107 ASP A N 1
ATOM 746 C CA . ASP A 1 107 ? -9.991 -9.172 -2.985 1.00 84.12 107 ASP A CA 1
ATOM 747 C C . ASP A 1 107 ? -9.745 -8.840 -1.500 1.00 84.12 107 ASP A C 1
ATOM 749 O O . ASP A 1 107 ? -9.425 -9.727 -0.712 1.00 84.12 107 ASP A O 1
ATOM 753 N N . GLY A 1 108 ? -9.934 -7.578 -1.099 1.00 81.88 108 GLY A N 1
ATOM 754 C CA . GLY A 1 108 ? -9.764 -7.111 0.274 1.00 81.88 108 GLY A CA 1
ATOM 755 C C . GLY A 1 108 ? -8.335 -6.707 0.633 1.00 81.88 108 GLY A C 1
ATOM 756 O O . GLY A 1 108 ? -8.121 -6.249 1.758 1.00 81.88 108 GLY A O 1
ATOM 757 N N . THR A 1 109 ? -7.378 -6.823 -0.294 1.00 91.12 109 THR A N 1
ATOM 758 C CA . THR A 1 109 ? -6.029 -6.275 -0.115 1.00 91.12 109 THR A CA 1
ATOM 759 C C . THR A 1 109 ? -6.021 -4.755 -0.276 1.00 91.12 109 THR A C 1
ATOM 761 O O . THR A 1 109 ? -6.925 -4.161 -0.867 1.00 91.12 109 THR A O 1
ATOM 764 N N . TRP A 1 110 ? -5.001 -4.108 0.281 1.00 92.12 110 TRP A N 1
ATOM 765 C CA . TRP A 1 110 ? -4.764 -2.676 0.122 1.00 92.12 110 TRP A CA 1
ATOM 766 C C . TRP A 1 110 ? -3.530 -2.455 -0.737 1.00 92.12 110 TRP A C 1
ATOM 768 O O . TRP A 1 110 ? -2.473 -3.017 -0.471 1.00 92.12 110 TRP A O 1
ATOM 778 N N . VAL A 1 111 ? -3.660 -1.637 -1.770 1.00 89.81 111 VAL A N 1
ATOM 779 C CA . VAL A 1 111 ? -2.625 -1.390 -2.765 1.00 89.81 111 VAL A CA 1
ATOM 780 C C . VAL A 1 111 ? -2.149 0.042 -2.617 1.00 89.81 111 VAL A C 1
ATOM 782 O O . VAL A 1 111 ? -2.934 0.981 -2.702 1.00 89.81 111 VAL A O 1
ATOM 785 N N . ILE A 1 112 ? -0.853 0.207 -2.381 1.00 88.06 112 ILE A N 1
ATOM 786 C CA . ILE A 1 112 ? -0.210 1.511 -2.252 1.00 88.06 112 ILE A CA 1
ATOM 787 C C . ILE A 1 112 ? 0.844 1.583 -3.334 1.00 88.06 112 ILE A C 1
ATOM 789 O O . ILE A 1 112 ? 1.887 0.931 -3.262 1.00 88.06 112 ILE A O 1
ATOM 793 N N . SER A 1 113 ? 0.538 2.345 -4.372 1.00 81.56 113 SER A N 1
ATOM 794 C CA . SER A 1 113 ? 1.435 2.516 -5.504 1.00 81.56 113 SER A CA 1
ATOM 795 C C . SER A 1 113 ? 2.220 3.800 -5.356 1.00 81.56 113 SER A C 1
ATOM 797 O O . SER A 1 113 ? 1.721 4.814 -4.865 1.00 81.56 113 SER A O 1
ATOM 799 N N . SER A 1 114 ? 3.451 3.761 -5.838 1.00 74.88 114 SER A N 1
ATOM 800 C CA . SER A 1 114 ? 4.191 4.966 -6.113 1.00 74.88 114 SER A CA 1
ATOM 801 C C . SER A 1 114 ? 4.724 4.970 -7.529 1.00 74.88 114 SER A C 1
ATOM 803 O O . SER A 1 114 ? 5.277 3.985 -8.028 1.00 74.88 114 SER A O 1
ATOM 805 N N . TRP A 1 115 ? 4.535 6.114 -8.171 1.00 64.56 115 TRP A N 1
ATOM 806 C CA . TRP A 1 115 ? 4.927 6.361 -9.541 1.00 64.56 115 TRP A CA 1
ATOM 807 C C . TRP A 1 115 ? 6.181 7.225 -9.526 1.00 64.56 115 TRP A C 1
ATOM 809 O O . TRP A 1 115 ? 6.158 8.362 -9.053 1.00 64.56 115 TRP A O 1
ATOM 819 N N . GLY A 1 116 ? 7.281 6.689 -10.054 1.00 53.81 116 GLY A N 1
ATOM 820 C CA . GLY A 1 116 ? 8.506 7.449 -10.269 1.00 53.81 116 GLY A CA 1
ATOM 821 C C . GLY A 1 116 ? 8.308 8.506 -11.356 1.00 53.81 116 GLY A C 1
ATOM 822 O O . GLY A 1 116 ? 8.649 8.286 -12.514 1.00 53.81 116 GLY A O 1
ATOM 823 N N . GLY A 1 117 ? 7.740 9.655 -10.997 1.00 44.97 117 GLY A N 1
ATOM 824 C CA . GLY A 1 117 ? 7.916 10.890 -11.753 1.00 44.97 117 GLY A CA 1
ATOM 825 C C . GLY A 1 117 ? 9.325 11.437 -11.522 1.00 44.97 117 GLY A C 1
ATOM 826 O O . GLY A 1 117 ? 9.911 11.233 -10.460 1.00 44.97 117 GLY A O 1
ATOM 827 N N . SER A 1 118 ? 9.865 12.161 -12.501 1.00 34.66 118 SER A N 1
ATOM 828 C CA . SER A 1 118 ? 11.227 12.726 -12.562 1.00 34.66 118 SER A CA 1
ATOM 829 C C . SER A 1 118 ? 11.639 13.693 -11.429 1.00 34.66 118 SER A C 1
ATOM 831 O O . SER A 1 118 ? 12.617 14.420 -11.579 1.00 34.66 118 SER A O 1
ATOM 833 N N . SER A 1 119 ? 10.892 13.768 -10.327 1.00 38.75 119 SER A N 1
ATOM 834 C CA . SER A 1 119 ? 11.062 14.733 -9.235 1.00 38.75 119 SER A CA 1
ATOM 835 C C . SER A 1 119 ? 11.401 14.118 -7.873 1.00 38.75 119 SER A C 1
ATOM 837 O O . SER A 1 119 ? 11.726 14.871 -6.959 1.00 38.75 119 SER A O 1
ATOM 839 N N . SER A 1 120 ? 11.389 12.789 -7.723 1.00 40.00 120 SER A N 1
ATOM 840 C CA . SER A 1 120 ? 12.091 12.117 -6.620 1.00 40.00 120 SER A CA 1
ATOM 841 C C . SER A 1 120 ? 13.389 11.536 -7.191 1.00 40.00 120 SER A C 1
ATOM 843 O O . SER A 1 120 ? 13.304 10.785 -8.163 1.00 40.00 120 SER A O 1
ATOM 845 N N . PRO A 1 121 ? 14.580 11.885 -6.667 1.00 37.94 121 PRO A N 1
ATOM 846 C CA . PRO A 1 121 ? 15.852 11.367 -7.186 1.00 37.94 121 PRO A CA 1
ATOM 847 C C . PRO A 1 121 ? 15.963 9.831 -7.127 1.00 37.94 121 PRO A C 1
ATOM 849 O O . PRO A 1 121 ? 16.827 9.259 -7.788 1.00 37.94 121 PRO A O 1
ATOM 852 N N . ASP A 1 122 ? 15.073 9.185 -6.369 1.00 45.91 122 ASP A N 1
ATOM 853 C CA . ASP A 1 122 ? 15.127 7.777 -6.000 1.00 45.91 122 ASP A CA 1
ATOM 854 C C . ASP A 1 122 ? 13.800 7.053 -6.296 1.00 45.91 122 ASP A C 1
ATOM 856 O O . ASP A 1 122 ? 13.824 5.884 -6.668 1.00 45.91 122 ASP A O 1
ATOM 860 N N . GLY A 1 123 ? 12.639 7.717 -6.151 1.00 51.28 123 GLY A N 1
ATOM 861 C CA . GLY A 1 123 ? 11.309 7.163 -6.472 1.00 51.28 123 GLY A CA 1
ATOM 862 C C . GLY A 1 123 ? 10.975 5.819 -5.807 1.00 51.28 123 GLY A C 1
ATOM 863 O O . GLY A 1 123 ? 10.045 5.134 -6.233 1.00 51.28 123 GLY A O 1
ATOM 864 N N . SER A 1 124 ? 11.752 5.418 -4.803 1.00 64.12 124 SER A N 1
ATOM 865 C CA . SER A 1 124 ? 11.780 4.076 -4.240 1.00 64.12 124 SER A CA 1
ATOM 866 C C . SER A 1 124 ? 11.247 4.082 -2.816 1.00 64.12 124 SER A C 1
ATOM 868 O O . SER A 1 124 ? 11.561 4.977 -2.028 1.00 64.12 124 SER A O 1
ATOM 870 N N . PHE A 1 125 ? 10.483 3.049 -2.463 1.00 69.81 125 PHE A N 1
ATOM 871 C CA . PHE A 1 125 ? 10.123 2.808 -1.071 1.00 69.81 125 PHE A CA 1
ATOM 872 C C . PHE A 1 125 ? 11.374 2.650 -0.203 1.00 69.81 125 PHE A C 1
ATOM 874 O O . PHE A 1 125 ? 12.368 2.100 -0.680 1.00 69.81 125 PHE A O 1
ATOM 881 N N . PRO A 1 126 ? 11.339 3.109 1.063 1.00 80.56 126 PRO A N 1
ATOM 882 C CA . PRO A 1 126 ? 12.378 2.739 2.010 1.00 80.56 126 PRO A CA 1
ATOM 883 C C . PRO A 1 126 ? 12.374 1.215 2.202 1.00 80.56 126 PRO A C 1
ATOM 885 O O . PRO A 1 126 ? 11.336 0.570 2.061 1.00 80.56 126 PRO A O 1
ATOM 888 N N . ASP A 1 127 ? 13.515 0.642 2.581 1.00 85.81 127 ASP A N 1
ATOM 889 C CA . ASP A 1 127 ? 13.624 -0.803 2.838 1.00 85.81 127 ASP A CA 1
ATOM 890 C C . ASP A 1 127 ? 12.747 -1.266 4.015 1.00 85.81 127 ASP A C 1
ATOM 892 O O . ASP A 1 127 ? 12.489 -2.458 4.161 1.00 85.81 127 ASP A O 1
ATOM 896 N N . GLU A 1 128 ? 12.284 -0.342 4.861 1.00 89.19 128 GLU A N 1
ATOM 897 C CA . GLU A 1 128 ? 1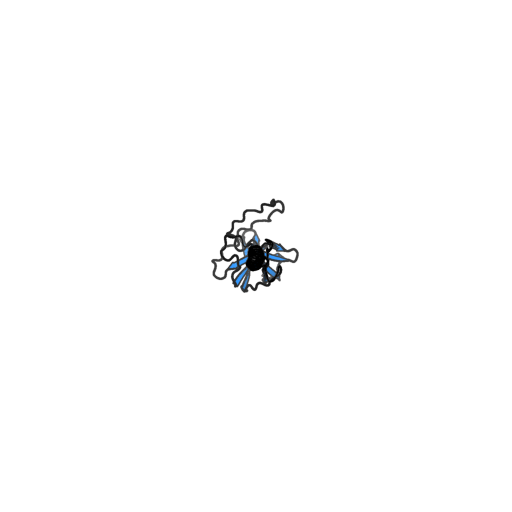1.453 -0.617 6.031 1.00 89.19 128 GLU A CA 1
ATOM 898 C C . GLU A 1 128 ? 10.406 0.488 6.251 1.00 89.19 128 GLU A C 1
ATOM 900 O O . GLU A 1 128 ? 10.690 1.683 6.116 1.00 89.19 128 GLU A O 1
ATOM 905 N N . VAL A 1 129 ? 9.187 0.084 6.614 1.00 89.69 129 VAL A N 1
ATOM 906 C CA . VAL A 1 129 ? 8.040 0.967 6.878 1.00 89.69 129 VAL A CA 1
ATOM 907 C C . VAL A 1 129 ? 7.242 0.496 8.091 1.00 89.69 129 VAL A C 1
ATOM 909 O O . VAL A 1 129 ? 7.146 -0.699 8.359 1.00 89.69 129 VAL A O 1
ATOM 912 N N . ASP A 1 130 ? 6.594 1.427 8.779 1.00 91.94 130 ASP A N 1
ATOM 913 C CA . ASP A 1 130 ? 5.461 1.150 9.653 1.00 91.94 130 ASP A CA 1
ATOM 914 C C . ASP A 1 130 ? 4.181 1.089 8.815 1.00 91.94 130 ASP A C 1
ATOM 916 O O . ASP A 1 130 ? 3.727 2.096 8.268 1.00 91.94 130 ASP A O 1
ATOM 920 N N . VAL A 1 131 ? 3.581 -0.096 8.735 1.00 93.50 131 VAL A N 1
ATOM 921 C CA . VAL A 1 131 ? 2.261 -0.310 8.139 1.00 93.50 131 VAL A CA 1
ATOM 922 C C . VAL A 1 131 ? 1.204 -0.095 9.205 1.00 93.50 131 VAL A C 1
ATOM 924 O O . VAL A 1 131 ? 1.252 -0.744 10.251 1.00 93.50 131 VAL A O 1
ATOM 927 N N . ARG A 1 132 ? 0.236 0.784 8.947 1.00 92.88 132 ARG A N 1
ATOM 928 C CA . ARG A 1 132 ? -0.809 1.142 9.912 1.00 92.88 132 ARG A CA 1
ATOM 929 C C . ARG A 1 132 ? -2.185 0.989 9.296 1.00 92.88 132 ARG A C 1
ATOM 931 O O . ARG A 1 132 ? -2.418 1.453 8.186 1.00 92.88 132 ARG A O 1
ATOM 938 N N . ALA A 1 133 ? -3.093 0.364 10.034 1.00 93.25 133 ALA A N 1
ATOM 939 C CA . ALA A 1 133 ? -4.508 0.296 9.705 1.00 93.25 133 ALA A CA 1
ATOM 940 C C . ALA A 1 133 ? -5.295 1.181 10.667 1.00 93.25 133 ALA A C 1
ATOM 942 O O . ALA A 1 133 ? -5.180 1.051 11.889 1.00 93.25 133 ALA A O 1
ATOM 943 N N . TRP A 1 134 ? -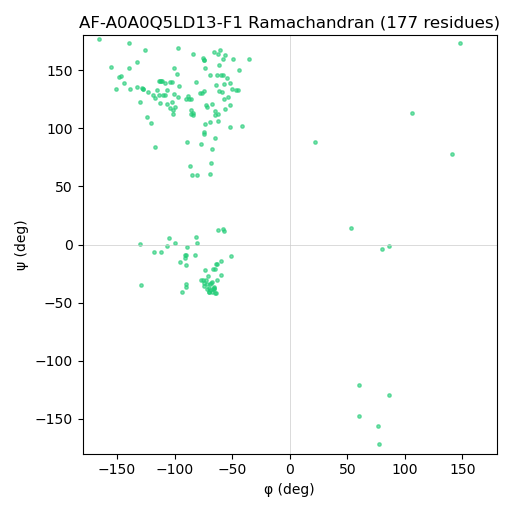6.123 2.048 10.104 1.00 92.31 134 TRP A N 1
ATOM 944 C CA . TRP A 1 134 ? -6.974 2.981 10.824 1.00 92.31 134 TRP A CA 1
ATOM 945 C C . TRP A 1 134 ? -8.432 2.583 10.658 1.00 92.31 134 TRP A C 1
ATOM 947 O O . TRP A 1 134 ? -8.859 2.184 9.576 1.00 92.31 134 TRP A O 1
ATOM 957 N N . SER A 1 135 ? -9.192 2.714 11.735 1.00 90.69 135 SER A N 1
ATOM 958 C CA . SER A 1 135 ? -10.644 2.568 11.746 1.00 90.69 135 SER A CA 1
ATOM 959 C C . SER A 1 135 ? -11.330 3.926 11.743 1.00 90.69 135 SER A C 1
ATOM 961 O O . SER A 1 135 ? -10.765 4.908 12.232 1.00 90.69 135 SER A O 1
ATOM 963 N N . ASP A 1 136 ? -12.543 3.975 11.194 1.00 87.06 136 ASP A N 1
ATOM 964 C CA . ASP A 1 136 ? -13.415 5.138 11.328 1.00 87.06 136 ASP A CA 1
ATOM 965 C C . ASP A 1 136 ? -13.963 5.172 12.761 1.00 87.06 136 ASP A C 1
ATOM 967 O O . ASP A 1 136 ? -14.819 4.371 13.136 1.00 87.06 136 ASP A O 1
ATOM 971 N N . GLY A 1 137 ? -13.416 6.056 13.596 1.00 83.69 137 GLY A N 1
ATOM 972 C CA . GLY A 1 137 ? -13.901 6.254 14.961 1.00 83.69 137 GLY A CA 1
ATOM 973 C C . GLY A 1 137 ? -15.129 7.162 15.041 1.00 83.69 137 GLY A C 1
ATOM 974 O O . GLY A 1 137 ? -15.536 7.519 16.146 1.00 83.69 137 GLY A O 1
ATOM 975 N N . GLY A 1 138 ? -15.721 7.566 13.912 1.00 85.31 138 GLY A N 1
ATOM 976 C CA . GLY A 1 138 ? -16.849 8.490 13.889 1.00 85.31 138 GLY A CA 1
ATOM 977 C C . GLY A 1 138 ? -16.476 9.832 14.521 1.00 85.31 138 GLY A C 1
ATOM 978 O O . GLY A 1 138 ? -15.518 10.482 14.104 1.00 85.31 138 GLY A O 1
ATOM 979 N N . ASP A 1 139 ? -17.199 10.230 15.570 1.00 85.31 139 ASP A N 1
ATOM 980 C CA . ASP A 1 139 ? -17.051 11.544 16.214 1.00 85.31 139 ASP A CA 1
ATOM 981 C C . ASP A 1 139 ? -15.688 11.768 16.894 1.00 85.31 139 ASP A C 1
ATOM 983 O O . ASP A 1 139 ? -15.293 12.913 17.118 1.00 85.31 139 ASP A O 1
ATOM 987 N N . VAL A 1 140 ? -14.953 10.698 17.227 1.00 83.25 140 VAL A N 1
ATOM 988 C CA . VAL A 1 140 ? -13.601 10.808 17.810 1.00 83.25 140 VAL A CA 1
ATOM 989 C C . VAL A 1 140 ? -12.492 10.852 16.753 1.00 83.25 140 VAL A C 1
ATOM 991 O O . VAL A 1 140 ? -11.324 11.031 17.099 1.00 83.25 140 VAL A O 1
ATOM 994 N N . GLY A 1 141 ? -12.851 10.736 15.471 1.00 82.94 141 GLY A N 1
ATOM 995 C CA . GLY A 1 141 ? -11.914 10.688 14.353 1.00 82.94 141 GLY A CA 1
ATOM 996 C C . GLY A 1 141 ? -11.232 9.324 14.184 1.00 82.94 141 GLY A C 1
ATOM 997 O O . GLY A 1 141 ? -11.616 8.349 14.827 1.00 82.94 141 GLY A O 1
ATOM 998 N N . PRO A 1 142 ? -10.227 9.220 13.297 1.00 86.56 142 PRO A N 1
ATOM 999 C CA . PRO A 1 142 ? -9.560 7.955 12.998 1.00 86.56 142 PRO A CA 1
ATOM 1000 C C . PRO A 1 142 ? -8.872 7.338 14.222 1.00 86.56 142 PRO A C 1
ATOM 1002 O O . PRO A 1 142 ? -8.102 8.006 14.913 1.00 86.56 142 PRO A O 1
ATOM 1005 N N . ILE A 1 143 ? -9.089 6.042 14.455 1.00 89.50 143 ILE A N 1
ATOM 1006 C CA . ILE A 1 143 ? -8.459 5.290 15.552 1.00 89.50 143 ILE A CA 1
ATOM 1007 C C . ILE A 1 143 ? -7.511 4.247 14.966 1.00 89.50 143 ILE A C 1
ATOM 1009 O O . ILE A 1 143 ? -7.919 3.445 14.123 1.00 89.50 143 ILE A O 1
ATOM 1013 N N . LEU A 1 144 ? -6.259 4.224 15.433 1.00 91.12 144 LEU A N 1
ATOM 1014 C CA . LEU A 1 144 ? -5.274 3.223 15.024 1.00 91.12 144 LEU A CA 1
ATOM 1015 C C . LEU A 1 144 ? -5.725 1.832 15.491 1.00 91.12 144 LEU A C 1
ATOM 1017 O O . LEU A 1 144 ? -5.752 1.549 16.688 1.00 91.12 144 LEU A O 1
ATOM 1021 N N . ALA A 1 145 ? -6.082 0.973 14.540 1.00 92.69 145 ALA A N 1
ATOM 1022 C CA . ALA A 1 145 ? -6.594 -0.369 14.796 1.00 92.69 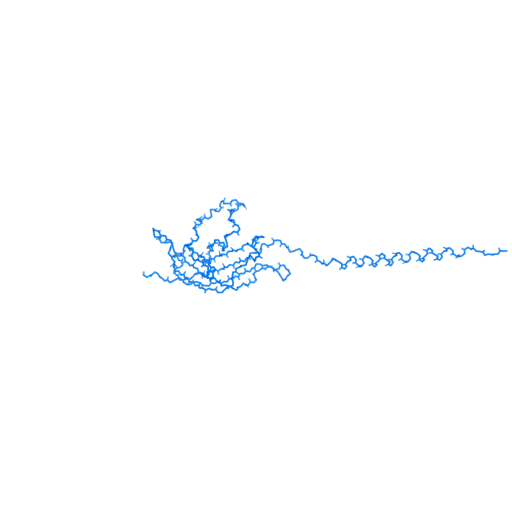145 ALA A CA 1
ATOM 1023 C C . ALA A 1 145 ? -5.470 -1.412 14.861 1.00 92.69 145 ALA A C 1
ATOM 1025 O O . ALA A 1 145 ? -5.534 -2.344 15.660 1.00 92.69 145 ALA A O 1
ATOM 1026 N N . ALA A 1 146 ? -4.436 -1.251 14.033 1.00 94.50 146 ALA A N 1
ATOM 1027 C CA . ALA A 1 146 ? -3.243 -2.089 14.050 1.00 94.50 146 ALA A CA 1
ATOM 1028 C C . ALA A 1 146 ? -2.043 -1.336 13.471 1.00 94.50 146 ALA A C 1
ATOM 1030 O O . ALA A 1 146 ? -2.196 -0.460 12.621 1.00 94.50 146 ALA A O 1
ATOM 1031 N N . SER A 1 147 ? -0.841 -1.703 13.911 1.00 94.50 147 SER A N 1
ATOM 1032 C CA . SER A 1 147 ? 0.411 -1.216 13.337 1.00 94.50 147 SER A CA 1
ATOM 1033 C C . SER A 1 147 ? 1.474 -2.301 13.396 1.00 94.50 147 SER A C 1
ATOM 1035 O O . SER A 1 147 ? 1.534 -3.060 14.365 1.00 94.50 147 SER A O 1
ATOM 1037 N N . ARG A 1 148 ? 2.333 -2.352 12.380 1.00 95.06 148 ARG A N 1
ATOM 1038 C CA . ARG A 1 148 ? 3.476 -3.259 12.324 1.00 95.06 148 ARG A CA 1
ATOM 1039 C C . ARG A 1 148 ? 4.601 -2.652 11.498 1.00 95.06 148 ARG A C 1
ATOM 1041 O O . ARG A 1 148 ? 4.378 -2.236 10.367 1.00 95.06 148 ARG A O 1
ATOM 1048 N N . THR A 1 149 ? 5.821 -2.729 12.012 1.00 95.62 149 THR A N 1
ATOM 1049 C CA . THR A 1 149 ? 7.026 -2.463 11.224 1.00 95.62 149 THR A CA 1
ATOM 1050 C C . THR A 1 149 ? 7.338 -3.652 10.309 1.00 95.62 149 THR A C 1
ATOM 1052 O O . THR A 1 149 ? 7.336 -4.811 10.745 1.00 95.62 149 THR A O 1
ATOM 1055 N N . ALA A 1 150 ? 7.573 -3.379 9.029 1.00 94.75 150 ALA A N 1
ATOM 1056 C CA . ALA A 1 150 ? 7.812 -4.379 8.003 1.00 94.75 150 ALA A CA 1
ATOM 1057 C C . ALA A 1 150 ? 8.937 -3.956 7.056 1.00 94.75 150 ALA A C 1
ATOM 1059 O O . ALA A 1 150 ? 8.948 -2.840 6.539 1.00 94.75 150 ALA A O 1
ATOM 1060 N N . GLY A 1 151 ? 9.842 -4.896 6.778 1.00 93.75 151 GLY A N 1
ATOM 1061 C CA . GLY A 1 151 ? 10.803 -4.759 5.691 1.00 93.75 151 GLY A CA 1
ATOM 1062 C C . GLY A 1 151 ? 10.121 -4.968 4.339 1.00 93.75 151 GLY A C 1
ATOM 1063 O O . GLY A 1 151 ? 9.391 -5.946 4.160 1.00 93.75 151 GLY A O 1
ATOM 1064 N N . LEU A 1 152 ? 10.374 -4.075 3.388 1.00 90.56 152 LEU A N 1
ATOM 1065 C CA . LEU A 1 152 ? 9.870 -4.160 2.026 1.00 90.56 152 LEU A CA 1
ATOM 1066 C C . LEU A 1 152 ? 10.864 -4.925 1.154 1.00 90.56 152 LEU A C 1
ATOM 1068 O O . LEU A 1 152 ? 12.047 -4.605 1.076 1.00 90.56 152 LEU A O 1
ATOM 1072 N N . ARG A 1 153 ? 10.376 -5.977 0.496 1.00 90.62 153 ARG A N 1
ATOM 1073 C CA . ARG A 1 153 ? 11.149 -6.759 -0.472 1.00 90.62 153 ARG A CA 1
ATOM 1074 C C . ARG A 1 153 ? 10.405 -6.767 -1.789 1.00 90.62 153 ARG A C 1
ATOM 1076 O O . ARG A 1 153 ? 9.352 -7.387 -1.884 1.00 90.62 153 ARG A O 1
ATOM 1083 N N . PHE A 1 154 ? 10.956 -6.062 -2.768 1.00 86.81 154 PHE A N 1
ATOM 1084 C CA . PHE A 1 154 ? 10.343 -5.931 -4.080 1.00 86.81 154 PHE A CA 1
ATOM 1085 C C . PHE A 1 154 ? 10.729 -7.091 -4.989 1.00 86.81 154 PHE A C 1
ATOM 1087 O O . PHE A 1 154 ? 11.908 -7.348 -5.237 1.00 86.81 154 PHE A O 1
ATOM 1094 N N . GLU A 1 155 ? 9.714 -7.751 -5.526 1.00 88.06 155 GLU A N 1
ATOM 1095 C CA . GLU A 1 155 ? 9.832 -8.738 -6.586 1.00 88.06 155 GLU A CA 1
ATOM 1096 C C . GLU A 1 155 ? 9.423 -8.109 -7.915 1.00 88.06 155 GLU A C 1
ATOM 1098 O O . GLU A 1 155 ? 8.471 -7.334 -7.994 1.00 88.06 155 GLU A O 1
ATOM 1103 N N . ARG A 1 156 ? 10.149 -8.428 -8.989 1.00 84.62 156 ARG A N 1
ATOM 1104 C CA . ARG A 1 156 ? 9.787 -7.965 -10.330 1.00 84.62 156 ARG A CA 1
ATOM 1105 C C . ARG A 1 156 ? 8.544 -8.719 -10.797 1.00 84.62 156 ARG A C 1
ATOM 1107 O O . ARG A 1 156 ? 8.613 -9.929 -10.993 1.00 84.62 156 ARG A O 1
ATOM 1114 N N . VAL A 1 157 ? 7.456 -7.996 -11.054 1.00 85.75 157 VAL A N 1
ATOM 1115 C CA . VAL A 1 157 ? 6.173 -8.577 -11.504 1.00 85.75 157 VAL A CA 1
ATOM 1116 C C . VAL A 1 157 ? 5.870 -8.322 -12.982 1.00 85.75 157 VAL A C 1
ATOM 1118 O O . VAL A 1 157 ? 4.874 -8.805 -13.513 1.00 85.75 157 VAL A O 1
ATOM 1121 N N . GLY A 1 158 ? 6.744 -7.601 -13.686 1.00 82.00 158 GLY A N 1
ATOM 1122 C CA . GLY A 1 158 ? 6.608 -7.367 -15.120 1.00 82.00 158 GLY A CA 1
ATOM 1123 C C . GLY A 1 158 ? 7.875 -6.832 -15.779 1.00 82.00 158 GLY A C 1
ATOM 1124 O O . GLY A 1 158 ? 8.878 -6.562 -15.113 1.00 82.00 158 GLY A O 1
ATOM 1125 N N . GLY A 1 159 ? 7.796 -6.668 -17.100 1.00 78.69 159 GLY A N 1
ATOM 1126 C CA . GLY A 1 159 ? 8.890 -6.196 -17.948 1.00 78.69 159 GLY A CA 1
ATOM 1127 C C . GLY A 1 159 ? 9.954 -7.263 -18.226 1.00 78.69 159 GLY A C 1
ATOM 1128 O O . GLY A 1 159 ? 9.659 -8.458 -18.199 1.00 78.69 159 GLY A O 1
ATOM 1129 N N . ASP A 1 160 ? 11.179 -6.846 -18.543 1.00 75.44 160 ASP A N 1
ATOM 1130 C CA . ASP A 1 160 ? 12.260 -7.751 -18.942 1.00 75.44 160 ASP A CA 1
ATOM 1131 C C . ASP A 1 160 ? 13.625 -7.359 -18.344 1.00 75.44 160 ASP A C 1
ATOM 1133 O O . ASP A 1 160 ? 13.779 -6.347 -17.659 1.00 75.44 160 ASP A O 1
ATOM 1137 N N . ALA A 1 161 ? 14.635 -8.208 -18.557 1.00 75.19 161 ALA A N 1
ATOM 1138 C CA . ALA A 1 161 ? 15.974 -8.007 -18.000 1.00 75.19 161 ALA A CA 1
ATOM 1139 C C . ALA A 1 161 ? 16.705 -6.777 -18.571 1.00 75.19 161 ALA A C 1
ATOM 1141 O O . ALA A 1 161 ? 17.650 -6.294 -17.953 1.00 75.19 161 ALA A O 1
ATOM 1142 N N . VAL A 1 162 ? 16.296 -6.291 -19.743 1.00 75.12 162 VAL A N 1
ATOM 1143 C CA . VAL A 1 162 ? 16.920 -5.167 -20.447 1.00 75.12 162 VAL A CA 1
ATOM 1144 C C . VAL A 1 162 ? 16.227 -3.852 -20.093 1.00 75.12 162 VAL A C 1
ATOM 1146 O O . VAL A 1 162 ? 16.887 -2.842 -19.872 1.00 75.12 162 VAL A O 1
ATOM 1149 N N . CYS A 1 163 ? 14.903 -3.881 -20.004 1.00 73.88 163 CYS A N 1
ATOM 1150 C CA . CYS A 1 163 ? 14.033 -2.731 -19.826 1.00 73.88 163 CYS A CA 1
ATOM 1151 C C . CYS A 1 163 ? 13.471 -2.593 -18.420 1.00 73.88 163 CYS A C 1
ATOM 1153 O O . CYS A 1 163 ? 12.644 -1.720 -18.190 1.00 73.88 163 CYS A O 1
ATOM 1155 N N . GLY A 1 164 ? 13.897 -3.432 -17.478 1.00 75.62 164 GLY A N 1
ATOM 1156 C CA . GLY A 1 164 ? 13.372 -3.394 -16.126 1.00 75.62 164 GLY A CA 1
ATOM 1157 C C . GLY A 1 164 ? 11.866 -3.648 -16.111 1.00 75.62 164 GLY A C 1
ATOM 1158 O O . GLY A 1 164 ? 11.356 -4.438 -16.898 1.00 75.62 164 GLY A O 1
ATOM 1159 N N . GLY A 1 165 ? 11.161 -3.025 -15.172 1.00 73.25 165 GLY A N 1
ATOM 1160 C CA . GLY A 1 165 ? 9.732 -3.235 -14.966 1.00 73.25 165 GLY A CA 1
ATOM 1161 C C . GLY A 1 165 ? 9.320 -3.087 -13.502 1.00 73.25 165 GLY A C 1
ATOM 1162 O O . GLY A 1 165 ? 10.195 -2.926 -12.643 1.00 73.25 165 GLY A O 1
ATOM 1163 N N . PRO A 1 166 ? 8.006 -3.125 -13.231 1.00 77.69 166 PRO A N 1
ATOM 1164 C CA . PRO A 1 166 ? 7.445 -2.823 -11.923 1.00 77.69 166 PRO A CA 1
ATOM 1165 C C . PRO A 1 166 ? 7.901 -3.813 -10.854 1.00 77.69 166 PRO A C 1
ATOM 1167 O O . PRO A 1 166 ? 8.100 -5.006 -11.117 1.00 77.69 166 PRO A O 1
ATOM 1170 N N . GLY A 1 167 ? 8.057 -3.282 -9.644 1.00 84.50 167 GLY A N 1
ATOM 1171 C CA . GLY A 1 167 ? 8.355 -4.047 -8.442 1.00 84.50 167 GLY A CA 1
ATOM 1172 C C . GLY A 1 167 ? 7.141 -4.100 -7.524 1.00 84.50 167 GLY A C 1
ATOM 1173 O O . GLY A 1 167 ? 6.486 -3.081 -7.317 1.00 84.50 167 GLY A O 1
ATOM 1174 N N . GLU A 1 168 ? 6.887 -5.257 -6.927 1.00 88.56 168 GLU A N 1
ATOM 1175 C CA . GLU A 1 168 ? 5.832 -5.449 -5.937 1.00 88.56 168 GLU A CA 1
ATOM 1176 C C . GLU A 1 168 ? 6.412 -5.982 -4.626 1.00 88.56 168 GLU A C 1
ATOM 1178 O O . GLU A 1 168 ? 7.171 -6.948 -4.632 1.00 88.56 168 GLU A O 1
ATOM 1183 N N . ALA A 1 169 ? 6.055 -5.368 -3.500 1.00 91.62 169 ALA A N 1
ATOM 1184 C CA . ALA A 1 169 ? 6.325 -5.900 -2.169 1.00 91.62 169 ALA A CA 1
ATOM 1185 C C . ALA A 1 169 ? 5.007 -6.271 -1.486 1.00 91.62 169 ALA A C 1
ATOM 1187 O O . ALA A 1 169 ? 4.021 -5.545 -1.593 1.00 91.62 169 ALA A O 1
ATOM 1188 N N . ARG A 1 170 ? 4.989 -7.387 -0.752 1.00 94.50 170 ARG A N 1
ATOM 1189 C CA . ARG A 1 170 ? 3.804 -7.863 -0.025 1.00 94.50 170 ARG A CA 1
ATOM 1190 C C . ARG A 1 170 ? 4.033 -7.838 1.478 1.00 94.50 170 ARG A C 1
ATOM 1192 O O . ARG A 1 170 ? 5.055 -8.330 1.956 1.00 94.50 170 ARG A O 1
ATOM 1199 N N . VAL A 1 171 ? 3.071 -7.303 2.224 1.00 95.31 171 VAL A N 1
ATOM 1200 C CA . VAL A 1 171 ? 3.116 -7.234 3.689 1.00 95.31 171 VAL A CA 1
ATOM 1201 C C . VAL A 1 171 ? 1.791 -7.701 4.278 1.00 95.31 171 VAL A C 1
ATOM 1203 O O . VAL A 1 171 ? 0.736 -7.279 3.831 1.00 95.31 171 VAL A O 1
ATOM 1206 N N . ALA A 1 172 ? 1.844 -8.534 5.316 1.00 95.81 172 ALA A N 1
ATOM 1207 C CA . ALA A 1 172 ? 0.664 -8.927 6.083 1.00 95.81 172 ALA A CA 1
ATOM 1208 C C . ALA A 1 172 ? 0.497 -8.057 7.340 1.00 95.81 172 ALA A C 1
ATOM 1210 O O . ALA A 1 172 ? 1.471 -7.827 8.074 1.00 95.81 172 ALA A O 1
ATOM 1211 N N . LEU A 1 173 ? -0.737 -7.634 7.609 1.00 96.06 173 LEU A N 1
ATOM 1212 C CA . LEU A 1 173 ? -1.148 -6.911 8.808 1.00 96.06 173 LEU A CA 1
ATOM 1213 C C . LEU A 1 173 ? -2.386 -7.581 9.419 1.00 96.06 173 LEU A C 1
ATOM 1215 O O . LEU A 1 173 ? -3.421 -7.713 8.773 1.00 96.06 173 LEU A O 1
ATOM 1219 N N . GLU A 1 174 ? -2.292 -7.998 10.676 1.00 95.81 174 GLU A N 1
ATOM 1220 C CA . GLU A 1 174 ? -3.420 -8.573 11.412 1.00 95.81 174 GLU A CA 1
ATOM 1221 C C . GLU A 1 174 ? -4.087 -7.494 12.267 1.00 95.81 174 GLU A C 1
ATOM 1223 O O . GLU A 1 174 ? -3.424 -6.810 13.051 1.00 95.81 174 GLU A O 1
ATOM 1228 N N . VAL A 1 175 ? -5.402 -7.345 12.117 1.00 94.88 175 VAL A N 1
ATOM 1229 C CA . VAL A 1 175 ? -6.219 -6.436 12.920 1.00 94.88 175 VAL A CA 1
ATOM 1230 C C . VAL A 1 175 ? -6.941 -7.257 13.987 1.00 94.88 175 VAL A C 1
ATOM 1232 O O . VAL A 1 175 ? -7.786 -8.089 13.636 1.00 94.88 175 VAL A O 1
ATOM 1235 N N . PRO A 1 176 ? -6.651 -7.040 15.285 1.00 92.62 176 PRO A N 1
ATOM 1236 C CA . PRO A 1 176 ? -7.293 -7.790 16.363 1.00 92.62 176 PRO A CA 1
ATOM 1237 C C . PRO A 1 176 ? -8.811 -7.540 16.376 1.00 92.62 176 PRO A C 1
ATOM 1239 O O . PRO A 1 176 ? -9.265 -6.577 15.763 1.00 92.62 176 PRO A O 1
ATOM 1242 N N . PRO A 1 177 ? -9.631 -8.357 17.062 1.00 88.38 177 PRO A N 1
ATOM 1243 C CA . PRO A 1 177 ? -11.050 -8.058 17.273 1.00 88.38 177 PRO A CA 1
ATOM 1244 C C . PRO A 1 177 ? -11.256 -6.818 18.164 1.00 88.38 177 PRO A C 1
ATOM 1246 O O . PRO A 1 177 ? -10.323 -6.329 18.804 1.00 88.38 177 PRO A O 1
ATOM 1249 N N . ALA A 1 178 ? -12.476 -6.272 18.185 1.00 80.69 178 ALA A N 1
ATOM 1250 C CA . ALA A 1 178 ? -12.834 -5.221 19.140 1.00 80.69 178 ALA A CA 1
ATOM 1251 C C . ALA A 1 178 ? -12.774 -5.773 20.573 1.00 80.69 178 ALA A C 1
ATOM 1253 O O . ALA A 1 178 ? -13.201 -6.906 20.806 1.00 80.69 178 ALA A O 1
ATOM 1254 N N . ALA A 1 179 ? -12.220 -4.980 21.492 1.00 69.69 179 ALA A N 1
ATOM 1255 C CA . ALA A 1 179 ? -12.243 -5.265 22.924 1.00 69.69 179 ALA A CA 1
ATOM 1256 C C . ALA A 1 179 ? -13.612 -4.939 23.533 1.00 69.69 179 ALA A C 1
ATOM 1258 O O . ALA A 1 179 ? -14.266 -3.997 23.027 1.00 69.69 179 ALA A O 1
#

Radius of gyration: 31.74 Å; Cα contacts (8 Å, |Δi|>4): 253; chains: 1; bounding box: 78×27×107 Å

Mean predicted aligned error: 14.67 Å

Foldseek 3Di:
DDDDDPPPPVVVVVVVVVVVVVVVVVVVVVVVVDDPPPPQPPPFAKEKEKEAEDEVLVQFPFKDWAAPPPPDDDPDPPPPDQDPPPDVPGPCPDPPPVFAGWDQDPVRITMTMFTDDVPPPDSDDDQKIKMWTWGQPDPVGIDTQWIDIDGFDWDAPDDDPVNGHYTYGYHYTYGYDDD